Protein AF-A0A8J1W612-F1 (afdb_monomer_lite)

pLDDT: mean 87.04, std 15.75, range [34.0, 98.31]

Radius of gyration: 17.78 Å; chains: 1; bounding box: 42×58×42 Å

Sequence (186 aa):
PPLPGETAKTLKQIVGELTFGKNKRIIFIIARQHSGEVVGSWVMQGFLRFLLSKSPYARVLREKFVFHIIPMVNIDGVVYGNARCTLAGVDPNRVWNDPNPIIHPVIHQIKEYMRWLPPDSIDIFLDFHGHSAKCASFFYGCQEHTDAKAALFPKLASLTSRDISFEDCRWQHGKSHTKSARAVVG

Secondary structure (DSSP, 8-state):
---TT-----HHHHHHHS--STTPEEEEEEE-SSTT-THHHHHHHHHHHHHHSS-HHHHHHHHHEEEEEES-S-HHHHHTT-SS--TTS--GGG-SSS--TTTSHHHHHHHHHHHHSPTT-EEEEEEE---SS-SSB--B-S-SS--HHHHHHHHHHHHH-TTB-STT-B----GGGTTSHHHHT-

Structure (mmCIF, N/CA/C/O backbone):
data_AF-A0A8J1W612-F1
#
_entry.id   AF-A0A8J1W612-F1
#
loop_
_atom_site.group_PDB
_atom_site.id
_atom_site.type_symbol
_atom_site.label_atom_id
_atom_site.label_alt_id
_atom_site.label_comp_id
_atom_site.label_asym_id
_atom_site.label_entity_id
_atom_site.label_seq_id
_atom_site.pdbx_PDB_ins_code
_atom_site.Cartn_x
_atom_site.Cartn_y
_atom_site.Cartn_z
_atom_site.occupancy
_atom_site.B_iso_or_equiv
_atom_site.auth_seq_id
_atom_site.auth_comp_id
_atom_site.auth_asym_id
_atom_site.auth_atom_id
_atom_site.pdbx_PDB_model_num
ATOM 1 N N . PRO A 1 1 ? -15.413 -36.570 -1.942 1.00 35.00 1 PRO A N 1
ATOM 2 C CA . PRO A 1 1 ? -15.059 -35.630 -3.035 1.00 35.00 1 PRO A CA 1
ATOM 3 C C . PRO A 1 1 ? -16.297 -34.835 -3.477 1.00 35.00 1 PRO A C 1
ATOM 5 O O . PRO A 1 1 ? -17.331 -35.464 -3.690 1.00 35.00 1 PRO A O 1
ATOM 8 N N . PRO A 1 2 ? -16.244 -33.496 -3.571 1.00 36.97 2 PRO A N 1
ATOM 9 C CA . PRO A 1 2 ? -17.359 -32.750 -4.141 1.00 36.97 2 PRO A CA 1
ATOM 10 C C . PRO A 1 2 ? -17.463 -33.041 -5.649 1.00 36.97 2 PRO A C 1
ATOM 12 O O . PRO A 1 2 ? -16.459 -33.331 -6.305 1.00 36.97 2 PRO A O 1
ATOM 15 N N . LEU A 1 3 ? -18.694 -33.050 -6.166 1.00 34.00 3 LEU A N 1
ATOM 16 C CA . LEU A 1 3 ? -19.045 -33.413 -7.545 1.00 34.00 3 LEU A CA 1
ATOM 17 C C . LEU A 1 3 ? -18.708 -32.284 -8.547 1.00 34.00 3 LEU A C 1
ATOM 19 O O . LEU A 1 3 ? -18.667 -31.113 -8.160 1.00 34.00 3 LEU A O 1
ATOM 23 N N . PRO A 1 4 ? -18.498 -32.601 -9.843 1.00 40.53 4 PRO A N 1
ATOM 24 C CA . PRO A 1 4 ? -18.179 -31.609 -10.864 1.00 40.53 4 PRO A CA 1
ATOM 25 C C . PR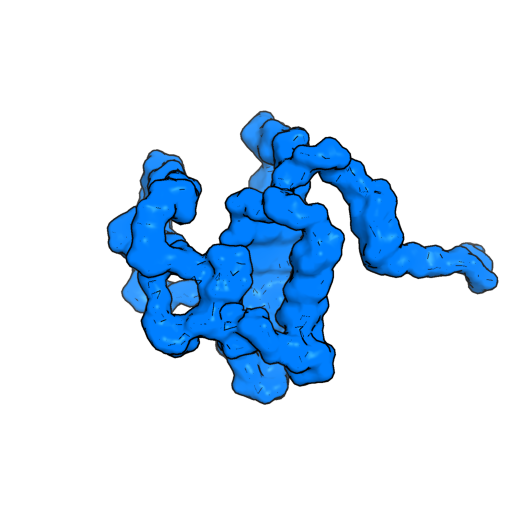O A 1 4 ? -19.428 -30.783 -11.195 1.00 40.53 4 PRO A C 1
ATOM 27 O O . PRO A 1 4 ? -20.345 -31.268 -11.852 1.00 40.53 4 PRO A O 1
ATOM 30 N N . GLY A 1 5 ? -19.477 -29.543 -10.706 1.00 43.06 5 GLY A N 1
ATOM 31 C CA . GLY A 1 5 ? -20.602 -28.630 -10.934 1.00 43.06 5 GLY A CA 1
ATOM 32 C C . GLY A 1 5 ? -20.790 -27.550 -9.868 1.00 43.06 5 GLY A C 1
ATOM 33 O O . GLY A 1 5 ? -21.485 -26.571 -10.128 1.00 43.06 5 GLY A O 1
ATOM 34 N N . GLU A 1 6 ? -20.145 -27.661 -8.701 1.00 40.59 6 GLU A N 1
ATOM 35 C CA . GLU A 1 6 ? -20.092 -26.550 -7.744 1.00 40.59 6 GLU A CA 1
ATOM 36 C C . GLU A 1 6 ? -19.170 -25.452 -8.288 1.00 40.59 6 GLU A C 1
ATOM 38 O O . GLU A 1 6 ? -17.948 -25.481 -8.150 1.00 40.59 6 GLU A O 1
ATOM 43 N N . THR A 1 7 ? -19.785 -24.493 -8.979 1.00 43.28 7 THR A N 1
ATOM 44 C CA . THR A 1 7 ? -19.178 -23.261 -9.483 1.00 43.28 7 THR A CA 1
ATOM 45 C C . THR A 1 7 ? -18.287 -22.621 -8.424 1.00 43.28 7 THR A C 1
ATOM 47 O O . THR A 1 7 ? -18.777 -22.128 -7.406 1.00 43.28 7 THR A O 1
ATOM 50 N N . ALA A 1 8 ? -16.980 -22.576 -8.692 1.00 49.34 8 ALA A N 1
ATOM 51 C CA . ALA A 1 8 ? -16.068 -21.703 -7.975 1.00 49.34 8 ALA A CA 1
ATOM 52 C C . ALA A 1 8 ? -16.607 -20.272 -8.092 1.00 49.34 8 ALA A C 1
ATOM 54 O O . ALA A 1 8 ? -16.642 -19.702 -9.185 1.00 49.34 8 ALA A O 1
ATOM 55 N N . LYS A 1 9 ? -17.088 -19.706 -6.979 1.00 46.00 9 LYS A N 1
ATOM 56 C CA . LYS A 1 9 ? -17.538 -18.312 -6.940 1.00 46.00 9 LYS A CA 1
ATOM 57 C C . LYS A 1 9 ? -16.412 -17.439 -7.479 1.00 46.00 9 LYS A C 1
ATOM 59 O O . LYS A 1 9 ? -15.267 -17.552 -7.041 1.00 46.00 9 LYS A O 1
ATOM 64 N N . THR A 1 10 ? -16.727 -16.571 -8.436 1.00 60.38 10 THR A N 1
ATOM 65 C CA . THR A 1 10 ? -15.735 -15.608 -8.926 1.00 60.38 10 THR A CA 1
ATOM 66 C C . THR A 1 10 ? -15.252 -14.752 -7.754 1.00 60.38 10 THR A C 1
ATOM 68 O O . THR A 1 10 ? -16.018 -14.476 -6.832 1.00 60.38 10 THR A O 1
ATOM 71 N N . LEU A 1 11 ? -14.002 -14.282 -7.776 1.00 54.84 11 LEU A N 1
ATOM 72 C CA . LEU A 1 11 ? -13.485 -13.347 -6.761 1.00 54.84 11 LEU A CA 1
ATOM 73 C C . LEU A 1 11 ? -14.442 -12.162 -6.537 1.00 54.84 11 LEU A C 1
ATOM 75 O O . LEU A 1 11 ? -14.637 -11.737 -5.406 1.00 54.84 11 LEU A O 1
ATOM 79 N N . LYS A 1 12 ? -15.114 -11.697 -7.599 1.00 56.28 12 LYS A N 1
ATOM 80 C CA . LYS A 1 12 ? -16.159 -10.665 -7.536 1.00 56.28 12 LYS A CA 1
ATOM 81 C C . LYS A 1 12 ? -17.391 -11.096 -6.733 1.00 56.28 12 LYS A C 1
ATOM 83 O O . LYS A 1 12 ? -17.909 -10.290 -5.973 1.00 56.28 12 LYS A O 1
ATOM 88 N N . GLN A 1 13 ? -17.844 -12.343 -6.862 1.00 56.38 13 GLN A N 1
ATOM 89 C CA . GLN A 1 13 ? -18.927 -12.897 -6.040 1.00 56.38 13 GLN A CA 1
ATOM 90 C C . GLN A 1 13 ? -18.494 -13.125 -4.596 1.00 56.38 13 GLN A C 1
ATOM 92 O O . GLN A 1 13 ? -19.237 -12.764 -3.698 1.00 56.38 13 GLN A O 1
ATOM 97 N N . ILE A 1 14 ? -17.292 -13.655 -4.351 1.00 58.53 14 ILE A N 1
ATOM 98 C CA . ILE A 1 14 ? -16.787 -13.856 -2.984 1.00 58.53 14 ILE A CA 1
ATOM 99 C C . ILE A 1 14 ? -16.663 -12.507 -2.269 1.00 58.53 14 ILE A C 1
ATOM 101 O O . ILE A 1 14 ? -17.150 -12.352 -1.156 1.00 58.53 14 ILE A O 1
ATOM 105 N N . VAL A 1 15 ? -16.068 -11.507 -2.923 1.00 57.56 15 VAL A N 1
ATOM 106 C CA . VAL A 1 15 ? -15.926 -10.149 -2.377 1.00 57.56 15 VAL A CA 1
ATOM 107 C C . VAL A 1 15 ? -17.278 -9.433 -2.275 1.00 57.56 15 VAL A C 1
ATOM 109 O O . VAL A 1 15 ? -17.506 -8.706 -1.315 1.00 57.56 15 VAL A O 1
ATOM 112 N N . GLY A 1 16 ? -18.181 -9.641 -3.237 1.00 57.72 16 GLY A N 1
ATOM 113 C CA . GLY A 1 16 ? -19.525 -9.061 -3.233 1.00 57.72 16 GLY A CA 1
ATOM 114 C C . GLY A 1 16 ? -20.452 -9.657 -2.170 1.00 57.72 16 GLY A C 1
ATOM 115 O O . GLY A 1 16 ? -21.263 -8.933 -1.610 1.00 57.72 16 GLY A O 1
ATOM 116 N N . GLU A 1 17 ? -20.330 -10.948 -1.859 1.00 52.34 17 GLU A N 1
ATOM 117 C CA . GLU A 1 17 ? -21.085 -11.622 -0.791 1.00 52.34 17 GLU A CA 1
ATOM 118 C C . GLU A 1 17 ? -20.469 -11.393 0.592 1.00 52.34 17 GLU A C 1
ATOM 120 O O . GLU A 1 17 ? -21.188 -11.290 1.587 1.00 52.34 17 GLU A O 1
ATOM 125 N N . LEU A 1 18 ? -19.146 -11.226 0.663 1.00 54.38 18 LEU A N 1
ATOM 126 C CA . LEU A 1 18 ? -18.450 -10.653 1.810 1.00 54.38 18 LEU A CA 1
ATOM 127 C C . LEU A 1 18 ? -18.724 -9.142 1.891 1.00 54.38 18 LEU A C 1
ATOM 129 O O . LEU A 1 18 ? -17.788 -8.349 1.977 1.00 54.38 18 LEU A O 1
ATOM 133 N N . THR A 1 19 ? -19.994 -8.712 1.873 1.00 52.00 19 THR A N 1
ATOM 134 C CA . THR A 1 19 ? -20.384 -7.341 2.229 1.00 52.00 19 THR A CA 1
ATOM 135 C C . THR A 1 19 ? -19.936 -7.058 3.662 1.00 52.00 19 THR A C 1
ATOM 137 O O . THR A 1 19 ? -20.690 -7.205 4.624 1.00 52.00 19 THR A O 1
ATOM 140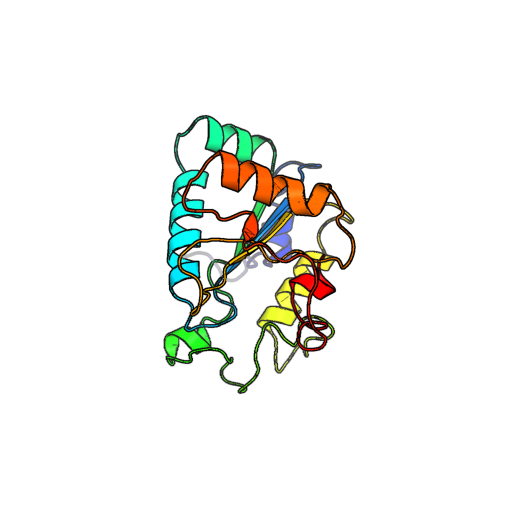 N N . PHE A 1 20 ? -18.674 -6.671 3.817 1.00 59.88 20 PHE A N 1
ATOM 141 C CA . PHE A 1 20 ? -18.072 -6.210 5.049 1.00 59.88 20 PHE A CA 1
ATOM 142 C C . PHE A 1 20 ? -18.697 -4.855 5.373 1.00 59.88 20 PHE A C 1
ATOM 144 O O . PHE A 1 20 ? -18.190 -3.820 4.980 1.00 59.88 20 PHE A O 1
ATOM 151 N N . GLY A 1 21 ? -19.844 -4.873 6.055 1.00 57.47 21 GLY A N 1
ATOM 152 C CA . GLY A 1 21 ? -20.559 -3.684 6.514 1.00 57.47 21 GLY A CA 1
ATOM 153 C C . GLY A 1 21 ? -20.956 -2.732 5.386 1.00 57.47 21 GLY A C 1
ATOM 154 O O . GLY A 1 21 ? -20.189 -1.846 5.017 1.00 57.47 21 GLY A O 1
ATOM 155 N N . LYS A 1 22 ? -22.191 -2.862 4.883 1.00 61.84 22 LYS A N 1
ATOM 156 C CA . LYS A 1 22 ? -22.808 -1.836 4.026 1.00 61.84 22 LYS A CA 1
ATOM 157 C C . LYS A 1 22 ? -22.523 -0.444 4.622 1.00 61.84 22 LYS A C 1
ATOM 159 O O . LYS A 1 22 ? -22.803 -0.222 5.798 1.00 61.84 22 LYS A O 1
ATOM 164 N N . ASN A 1 23 ? -21.945 0.451 3.817 1.00 72.38 23 ASN A N 1
ATOM 165 C CA . ASN A 1 23 ? -21.562 1.834 4.153 1.00 72.38 23 ASN A CA 1
ATOM 166 C C . ASN A 1 23 ? -20.307 2.038 5.026 1.00 72.38 23 ASN A C 1
ATOM 168 O O . ASN A 1 23 ? -20.053 3.166 5.451 1.00 72.38 23 ASN A O 1
ATOM 172 N N . LYS A 1 24 ? -19.496 1.007 5.294 1.00 86.62 24 LYS A N 1
ATOM 173 C CA . LYS A 1 24 ? -18.199 1.220 5.955 1.00 86.62 24 LYS A CA 1
ATOM 174 C C . LYS A 1 24 ? -17.188 1.864 5.008 1.00 86.62 24 LYS A C 1
ATOM 176 O O . LYS A 1 24 ? -17.164 1.582 3.812 1.00 86.62 24 LYS A O 1
ATOM 181 N N . ARG A 1 25 ? -16.328 2.707 5.578 1.00 91.94 25 ARG A N 1
ATOM 182 C CA . ARG A 1 25 ? -15.210 3.336 4.869 1.00 91.94 25 ARG A CA 1
ATOM 183 C C . ARG A 1 25 ? -14.073 2.337 4.659 1.00 91.94 25 ARG A C 1
ATOM 185 O O . ARG A 1 25 ? -13.862 1.449 5.490 1.00 91.94 25 ARG A O 1
ATOM 192 N N . ILE A 1 26 ? -13.341 2.487 3.563 1.00 93.81 26 ILE A N 1
ATOM 193 C CA . ILE A 1 26 ? -12.286 1.566 3.141 1.00 93.81 26 ILE A CA 1
ATOM 194 C C . ILE A 1 26 ? -10.909 2.156 3.444 1.00 93.81 26 ILE A C 1
ATOM 196 O O . ILE A 1 26 ? -10.625 3.315 3.1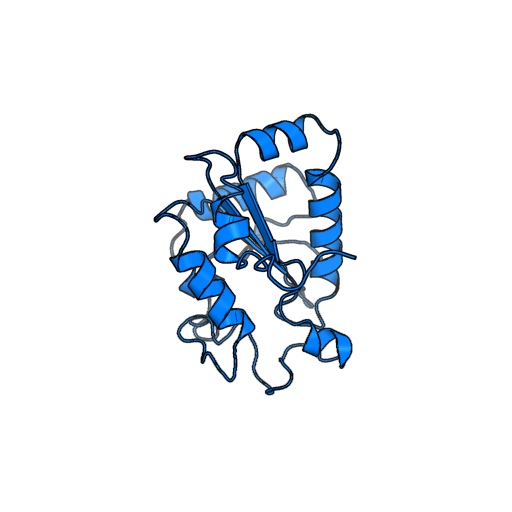41 1.00 93.81 26 ILE A O 1
ATOM 200 N N . ILE A 1 27 ? -10.037 1.314 3.999 1.00 95.94 27 ILE A N 1
ATOM 201 C CA . ILE A 1 27 ? -8.596 1.543 4.075 1.00 95.94 27 ILE A CA 1
ATOM 202 C C . ILE A 1 27 ? -7.932 0.537 3.133 1.00 95.94 27 ILE A C 1
ATOM 204 O O . ILE A 1 27 ? -8.004 -0.676 3.349 1.00 95.94 27 ILE A O 1
ATOM 208 N N . PHE A 1 28 ? -7.307 1.043 2.074 1.00 96.69 28 PHE A N 1
ATOM 209 C CA . PHE A 1 28 ? -6.650 0.245 1.046 1.00 96.69 28 PHE A CA 1
ATOM 210 C C . PHE A 1 28 ? -5.137 0.285 1.252 1.00 96.69 28 PHE A C 1
ATOM 212 O O . PHE A 1 28 ? -4.549 1.358 1.363 1.00 96.69 28 PHE A O 1
ATOM 219 N N . ILE A 1 29 ? -4.496 -0.877 1.334 1.00 97.94 29 ILE A N 1
ATOM 220 C CA . ILE A 1 29 ? -3.079 -0.975 1.687 1.00 97.94 29 ILE A CA 1
ATOM 221 C C . ILE A 1 29 ? -2.393 -1.939 0.737 1.00 97.94 29 ILE A C 1
ATOM 223 O O . ILE A 1 29 ? -2.819 -3.084 0.580 1.00 97.94 29 ILE A O 1
ATOM 227 N N . ILE A 1 30 ? -1.295 -1.495 0.143 1.00 98.19 30 ILE A N 1
ATOM 228 C CA . ILE A 1 30 ? -0.429 -2.326 -0.683 1.00 98.19 30 ILE A CA 1
ATOM 229 C C . ILE A 1 30 ? 1.016 -2.258 -0.185 1.00 98.19 30 ILE A C 1
ATOM 231 O O . ILE A 1 30 ? 1.414 -1.328 0.517 1.00 98.19 30 ILE A O 1
ATOM 235 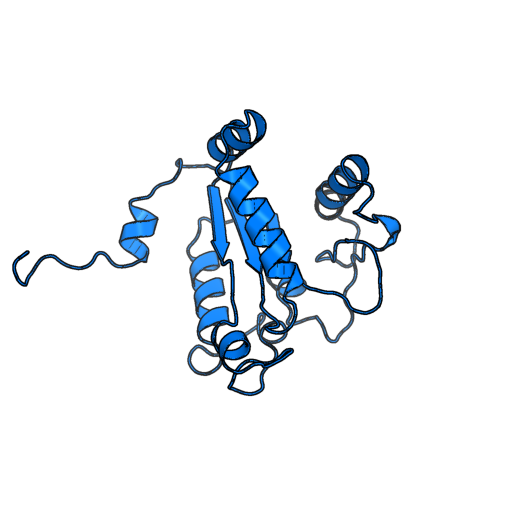N N . ALA A 1 31 ? 1.814 -3.258 -0.545 1.00 98.25 31 ALA A N 1
ATOM 236 C CA . ALA A 1 31 ? 3.251 -3.261 -0.298 1.00 98.25 31 ALA A CA 1
ATOM 237 C C . ALA A 1 31 ? 4.003 -3.998 -1.412 1.00 98.25 31 ALA A C 1
ATOM 239 O O . ALA A 1 31 ? 3.422 -4.779 -2.172 1.00 98.25 31 ALA A O 1
ATOM 240 N N . ARG A 1 32 ? 5.325 -3.789 -1.476 1.00 97.44 32 ARG A N 1
ATOM 241 C CA . ARG A 1 32 ? 6.239 -4.490 -2.400 1.00 97.44 32 ARG A CA 1
ATOM 242 C C . ARG A 1 32 ? 5.850 -4.320 -3.870 1.00 97.44 32 ARG A C 1
ATOM 244 O O . ARG A 1 32 ? 5.846 -5.287 -4.631 1.00 97.44 32 ARG A O 1
ATOM 251 N N . GLN A 1 33 ? 5.549 -3.088 -4.280 1.00 98.00 33 GLN A N 1
ATOM 252 C CA . GLN A 1 33 ? 5.608 -2.746 -5.703 1.00 98.00 33 GLN A CA 1
ATOM 253 C C . GLN A 1 33 ? 7.042 -2.939 -6.221 1.00 98.00 33 GLN A C 1
ATOM 255 O O . GLN A 1 33 ? 7.267 -3.663 -7.188 1.00 98.00 33 GLN A O 1
ATOM 260 N N . HIS A 1 34 ? 8.033 -2.382 -5.525 1.00 97.75 34 HIS A N 1
ATOM 261 C CA . HIS A 1 34 ? 9.429 -2.737 -5.751 1.00 97.75 34 HIS A CA 1
ATOM 262 C C . HIS A 1 34 ? 9.772 -3.987 -4.935 1.00 97.75 34 HIS A C 1
ATOM 264 O O . HIS A 1 34 ? 9.622 -4.031 -3.710 1.00 97.75 34 HIS A O 1
ATOM 270 N N . SER A 1 35 ? 10.223 -5.031 -5.619 1.00 96.00 35 SER A N 1
ATOM 271 C CA . SER A 1 35 ? 10.434 -6.344 -5.016 1.00 96.00 35 SER A CA 1
ATOM 272 C C . SER A 1 35 ? 11.596 -6.378 -4.024 1.00 96.00 35 SER A C 1
ATOM 274 O O . SER A 1 35 ? 11.526 -7.143 -3.075 1.00 96.00 35 SER A O 1
ATOM 276 N N . GLY A 1 36 ? 12.619 -5.538 -4.156 1.00 96.12 36 GLY A N 1
ATOM 277 C CA . GLY A 1 36 ? 13.769 -5.490 -3.243 1.00 96.12 36 GLY A CA 1
ATOM 278 C C . GLY A 1 36 ? 13.494 -4.786 -1.913 1.00 96.12 36 GLY A C 1
ATOM 279 O O . GLY A 1 36 ? 14.292 -4.879 -0.985 1.00 96.12 36 GLY A O 1
ATOM 280 N N . GLU A 1 37 ? 12.359 -4.101 -1.776 1.00 96.56 37 GLU A N 1
ATOM 281 C CA . GLU A 1 37 ? 12.036 -3.300 -0.593 1.00 96.56 37 GLU A CA 1
ATOM 282 C C . GLU A 1 37 ? 11.422 -4.159 0.523 1.00 96.56 37 GLU A C 1
ATOM 284 O O . GLU A 1 37 ? 10.270 -3.990 0.928 1.00 96.56 37 GLU A O 1
ATOM 289 N N . VAL A 1 38 ? 12.210 -5.114 1.032 1.00 95.62 38 VAL A N 1
ATOM 290 C CA . VAL A 1 38 ? 11.783 -6.132 2.011 1.00 95.62 38 VAL A CA 1
ATOM 291 C C . VAL A 1 38 ? 11.174 -5.526 3.278 1.00 95.62 38 VAL A C 1
ATOM 293 O O . VAL A 1 38 ? 10.273 -6.121 3.871 1.00 95.62 38 VAL A O 1
ATOM 296 N N . VAL A 1 39 ? 11.596 -4.317 3.657 1.00 95.31 39 VAL A N 1
ATOM 297 C CA . VAL A 1 39 ? 11.055 -3.573 4.807 1.00 95.31 39 VAL A CA 1
ATOM 298 C C . VAL A 1 39 ? 9.533 -3.418 4.723 1.00 95.31 39 VAL A C 1
ATOM 300 O O . VAL A 1 39 ? 8.850 -3.543 5.737 1.00 95.31 39 VAL A O 1
ATOM 303 N N . GLY A 1 40 ? 8.981 -3.254 3.512 1.00 95.81 40 GLY A N 1
ATOM 304 C CA . GLY A 1 40 ? 7.540 -3.131 3.296 1.00 95.81 40 GLY A CA 1
ATOM 305 C C . GLY A 1 40 ? 6.771 -4.380 3.734 1.00 95.81 40 GLY A C 1
ATOM 306 O O . GLY A 1 40 ? 5.669 -4.272 4.268 1.00 95.81 40 GLY A O 1
ATOM 307 N N . SER A 1 41 ? 7.368 -5.570 3.599 1.00 96.88 41 SER A N 1
ATOM 308 C CA . SER A 1 41 ? 6.762 -6.819 4.076 1.00 96.88 41 SER A CA 1
ATOM 309 C C . SER A 1 41 ? 6.768 -6.933 5.597 1.00 96.88 41 SER A C 1
ATOM 311 O O . SER A 1 41 ? 5.800 -7.436 6.160 1.00 96.88 41 SER A O 1
ATOM 313 N N . TRP A 1 42 ? 7.811 -6.444 6.270 1.00 96.81 42 TRP A N 1
ATOM 314 C CA . TRP A 1 42 ? 7.871 -6.441 7.734 1.00 96.81 42 TRP A CA 1
ATOM 315 C C . TRP A 1 42 ? 6.843 -5.486 8.340 1.00 96.81 42 TRP A C 1
ATOM 317 O O . TRP A 1 42 ? 6.116 -5.870 9.257 1.00 96.81 42 TRP A O 1
ATOM 327 N N . VAL A 1 43 ? 6.709 -4.282 7.771 1.00 96.06 43 VAL A N 1
ATOM 328 C CA . VAL A 1 43 ? 5.664 -3.325 8.167 1.00 96.06 43 VAL A CA 1
ATOM 329 C C . VAL A 1 43 ? 4.277 -3.924 7.930 1.00 96.06 43 VAL A C 1
ATOM 331 O O . VAL A 1 43 ? 3.448 -3.933 8.839 1.00 96.06 43 VAL A O 1
ATOM 334 N N . MET A 1 44 ? 4.038 -4.504 6.750 1.00 97.81 44 MET A N 1
ATOM 335 C CA . MET A 1 44 ? 2.779 -5.178 6.422 1.00 97.81 44 MET A CA 1
ATOM 336 C C . MET A 1 44 ? 2.461 -6.329 7.387 1.00 97.81 44 MET A C 1
ATOM 338 O O . MET A 1 44 ? 1.328 -6.469 7.845 1.00 97.81 44 MET A O 1
ATOM 342 N N . GLN A 1 45 ? 3.453 -7.147 7.741 1.00 97.94 45 GLN A N 1
ATOM 343 C CA . GLN A 1 45 ? 3.268 -8.243 8.686 1.00 97.94 45 GLN A CA 1
ATOM 344 C C . GLN A 1 45 ? 2.898 -7.724 10.082 1.00 97.94 45 GLN A C 1
ATOM 346 O O . GLN A 1 45 ? 1.976 -8.255 10.701 1.00 97.94 45 GLN A O 1
ATOM 351 N N . GLY A 1 46 ? 3.587 -6.691 10.576 1.00 97.25 46 GLY A N 1
ATOM 352 C CA . GLY A 1 46 ? 3.259 -6.044 11.849 1.00 97.25 46 GLY A CA 1
ATOM 353 C C . GLY A 1 46 ? 1.849 -5.453 11.844 1.00 97.25 46 GLY A C 1
ATOM 354 O O . GLY A 1 46 ? 1.076 -5.694 12.774 1.00 97.25 46 GLY A O 1
ATOM 355 N N . PHE A 1 47 ? 1.484 -4.773 10.755 1.00 96.88 47 PHE A N 1
ATOM 356 C CA . PHE A 1 47 ? 0.148 -4.227 10.542 1.00 96.88 47 PHE A CA 1
ATOM 357 C C . PHE A 1 47 ? -0.928 -5.316 10.611 1.00 96.88 47 PHE A C 1
ATOM 359 O O . PHE A 1 47 ? -1.879 -5.193 11.381 1.00 96.88 47 PHE A O 1
ATOM 366 N N . LEU A 1 48 ? -0.755 -6.419 9.875 1.00 98.06 48 LEU A N 1
ATOM 367 C CA . LEU A 1 48 ? -1.689 -7.548 9.882 1.00 98.06 48 LEU A CA 1
ATOM 368 C C . LEU A 1 48 ? -1.787 -8.206 11.261 1.00 98.06 48 LEU A C 1
ATOM 370 O O . LEU A 1 48 ? -2.889 -8.482 11.731 1.00 98.06 48 LEU A O 1
ATOM 374 N N . ARG A 1 49 ? -0.657 -8.422 11.946 1.00 98.31 49 ARG A N 1
ATOM 375 C CA . ARG A 1 49 ? -0.648 -8.986 13.305 1.00 98.31 49 ARG A CA 1
ATOM 376 C C . ARG A 1 49 ? -1.423 -8.108 14.281 1.00 98.31 49 ARG A C 1
ATOM 378 O O . ARG A 1 49 ? -2.229 -8.628 15.049 1.00 98.31 49 ARG A O 1
ATOM 385 N N . PHE A 1 50 ? -1.215 -6.791 14.239 1.00 98.00 50 PHE A N 1
ATOM 386 C CA . PHE A 1 50 ? -1.975 -5.851 15.059 1.00 98.00 50 PHE A CA 1
ATOM 387 C C . PHE A 1 50 ? -3.461 -5.878 14.694 1.00 98.00 50 PHE A C 1
ATOM 389 O O . PHE A 1 50 ? -4.301 -6.071 15.576 1.00 98.00 50 PHE A O 1
ATOM 396 N N . LEU A 1 51 ? -3.783 -5.754 13.404 1.00 97.69 51 LEU A N 1
ATOM 397 C CA . LEU A 1 51 ? -5.154 -5.706 12.912 1.00 97.69 51 LEU A CA 1
ATOM 398 C C . LEU A 1 51 ? -5.925 -6.989 13.217 1.00 97.69 51 LEU A C 1
ATOM 400 O O . LEU A 1 51 ? -7.128 -6.908 13.403 1.00 97.69 51 LEU A O 1
ATOM 404 N N . LEU A 1 52 ? -5.277 -8.151 13.307 1.00 97.06 52 LEU A N 1
ATOM 405 C CA . LEU A 1 52 ? -5.912 -9.430 13.652 1.00 97.06 52 LEU A CA 1
ATOM 406 C C . LEU A 1 52 ? -5.866 -9.750 15.155 1.00 97.06 52 LEU A C 1
ATOM 408 O O . LEU A 1 52 ? -6.437 -10.744 15.600 1.00 97.06 52 LEU A O 1
ATOM 412 N N . SER A 1 53 ? -5.213 -8.911 15.958 1.00 98.25 53 SER A N 1
ATOM 413 C CA . SER A 1 53 ? -5.083 -9.132 17.396 1.00 98.25 53 SER A CA 1
ATOM 414 C C . SER A 1 53 ? -6.398 -8.914 18.162 1.00 98.25 53 SER A C 1
ATOM 416 O O . SER A 1 53 ? -7.375 -8.328 17.671 1.00 98.25 53 SER A O 1
ATOM 418 N N . LYS A 1 54 ? -6.379 -9.337 19.434 1.00 97.75 54 LYS A N 1
ATOM 419 C CA . LYS A 1 54 ? -7.436 -9.085 20.428 1.00 97.75 54 LYS A CA 1
ATOM 420 C C . LYS A 1 54 ? -7.393 -7.668 21.020 1.00 97.75 54 LYS A C 1
ATOM 422 O O . LYS A 1 54 ? -8.171 -7.376 21.924 1.00 97.75 54 LYS A O 1
ATOM 427 N N . SER A 1 55 ? -6.498 -6.796 20.544 1.00 98.25 55 SER A N 1
ATOM 428 C CA . SER A 1 55 ? -6.415 -5.416 21.024 1.00 98.25 55 SER A CA 1
ATOM 429 C C . SER A 1 55 ? -7.765 -4.701 20.859 1.00 98.25 55 SER A C 1
ATOM 431 O O . SER A 1 55 ? -8.366 -4.789 19.780 1.00 98.25 55 SER A O 1
ATOM 433 N N . PRO A 1 56 ? -8.250 -3.965 21.878 1.00 97.94 56 PRO A N 1
ATOM 434 C CA . PRO A 1 56 ? -9.495 -3.210 21.766 1.00 97.94 56 PRO A CA 1
ATOM 435 C C . PRO A 1 56 ? -9.427 -2.171 20.638 1.00 97.94 56 PRO A C 1
ATOM 437 O O . PRO A 1 56 ? -10.413 -1.986 19.930 1.00 97.94 56 PRO A O 1
ATOM 440 N N . TYR A 1 57 ? -8.253 -1.575 20.397 1.00 96.56 57 TYR A N 1
ATOM 441 C CA . TYR A 1 57 ? -8.032 -0.647 19.284 1.00 96.56 57 TYR A CA 1
ATOM 442 C C . TYR A 1 57 ? -8.208 -1.331 17.924 1.00 96.56 57 TYR A C 1
ATOM 444 O O . TYR A 1 57 ? -8.906 -0.814 17.055 1.00 96.56 57 TYR A O 1
ATOM 452 N N . ALA A 1 58 ? -7.637 -2.528 17.753 1.00 97.19 58 ALA A N 1
ATOM 453 C CA . ALA A 1 58 ? -7.776 -3.297 16.520 1.00 97.19 58 ALA A CA 1
ATOM 454 C C . ALA A 1 58 ? -9.233 -3.719 16.272 1.00 97.19 58 ALA A C 1
ATOM 456 O O . ALA A 1 58 ? -9.705 -3.664 15.139 1.00 97.19 58 ALA A O 1
ATOM 457 N N . ARG A 1 59 ? -9.977 -4.078 17.329 1.00 96.44 59 ARG A N 1
ATOM 458 C CA . ARG A 1 59 ? -11.415 -4.365 17.225 1.00 96.44 59 ARG A CA 1
ATOM 459 C C . ARG A 1 59 ? -12.198 -3.145 16.734 1.00 96.44 59 ARG A C 1
ATOM 461 O O . ARG A 1 59 ? -12.925 -3.273 15.754 1.00 96.44 59 ARG A O 1
ATOM 468 N N . VAL A 1 60 ? -12.001 -1.977 17.350 1.00 96.12 60 VAL A N 1
ATOM 469 C CA . VAL A 1 60 ? -12.672 -0.728 16.939 1.00 96.12 60 VAL A CA 1
ATOM 470 C C . VAL A 1 60 ? -12.369 -0.393 15.476 1.00 96.12 60 VAL A C 1
ATOM 472 O O . VAL A 1 60 ? -13.262 0.014 14.736 1.00 96.12 60 VAL A O 1
ATOM 475 N N . LEU A 1 61 ? -11.130 -0.603 15.026 1.00 95.25 61 LEU A N 1
ATOM 476 C CA . LEU A 1 61 ? -10.763 -0.402 13.624 1.00 95.25 61 LEU A CA 1
ATOM 477 C C . LEU A 1 61 ? -11.542 -1.331 12.683 1.00 95.25 61 LEU A C 1
ATOM 479 O O . LEU A 1 61 ? -12.118 -0.845 11.714 1.00 95.25 61 LEU A O 1
ATOM 483 N N . ARG A 1 62 ? -11.622 -2.636 12.978 1.00 94.06 62 ARG A N 1
ATOM 484 C CA . ARG A 1 62 ? -12.401 -3.608 12.178 1.00 94.06 62 ARG A CA 1
ATOM 485 C C . ARG A 1 62 ? -13.915 -3.347 12.224 1.00 94.06 62 ARG A C 1
ATOM 487 O O . ARG A 1 62 ? -14.652 -3.686 11.296 1.00 94.06 62 ARG A O 1
ATOM 494 N N . GLU A 1 63 ? -14.407 -2.746 13.303 1.00 92.19 63 GLU A N 1
ATOM 495 C CA . GLU A 1 63 ? -15.806 -2.325 13.421 1.00 92.19 63 GLU A CA 1
ATOM 496 C C . GLU A 1 63 ? -16.109 -1.103 12.548 1.00 92.19 63 GLU A C 1
ATOM 498 O O . GLU A 1 63 ? -17.171 -1.068 11.931 1.00 92.19 63 GLU A O 1
ATOM 503 N N . LYS A 1 64 ? -15.181 -0.147 12.432 1.00 92.38 64 LYS A N 1
ATOM 504 C CA . LYS A 1 64 ? -15.388 1.104 11.682 1.00 92.38 64 LYS A CA 1
ATOM 505 C C . LYS A 1 64 ? -15.022 1.028 10.199 1.00 92.38 64 LYS A C 1
ATOM 507 O O . LYS A 1 64 ? -15.681 1.672 9.387 1.00 92.38 64 LYS A O 1
ATOM 512 N N . PHE A 1 65 ? -14.005 0.246 9.850 1.00 94.56 65 PHE A N 1
ATOM 513 C CA . PHE A 1 65 ? -13.416 0.229 8.512 1.00 94.56 65 PHE A CA 1
ATOM 514 C C . PHE A 1 65 ? -13.385 -1.172 7.908 1.00 94.56 65 PHE A C 1
ATOM 516 O O . PHE A 1 65 ? -13.337 -2.178 8.620 1.00 94.56 65 PHE A O 1
ATOM 523 N N . VAL A 1 66 ? -13.356 -1.222 6.578 1.00 93.81 66 VAL A N 1
ATOM 524 C CA . VAL A 1 66 ? -12.981 -2.415 5.813 1.00 93.81 66 VAL A CA 1
ATOM 525 C C . VAL A 1 66 ? -11.550 -2.247 5.329 1.00 93.81 66 VAL A C 1
ATOM 527 O O . VAL A 1 66 ? -11.199 -1.215 4.761 1.00 93.81 66 VAL A O 1
ATOM 530 N N . PHE A 1 67 ? -10.721 -3.263 5.545 1.00 95.31 67 PHE A N 1
ATOM 531 C CA . PHE A 1 67 ? -9.322 -3.246 5.133 1.00 95.31 67 PHE A CA 1
ATOM 532 C C . PHE A 1 67 ? -9.135 -4.106 3.887 1.00 95.31 67 PHE A C 1
ATOM 534 O O . PHE A 1 67 ? -9.333 -5.319 3.934 1.00 95.31 67 PHE A O 1
ATOM 541 N N . HIS A 1 68 ? -8.728 -3.479 2.787 1.00 95.38 68 HIS A N 1
ATOM 542 C CA . HIS A 1 68 ? -8.376 -4.157 1.542 1.00 95.38 68 HIS A CA 1
ATOM 543 C C . HIS A 1 68 ? -6.855 -4.174 1.444 1.00 95.38 68 HIS A C 1
ATOM 545 O O . HIS A 1 68 ? -6.233 -3.123 1.310 1.00 95.38 68 HIS A O 1
ATOM 551 N N . ILE A 1 69 ? -6.251 -5.354 1.585 1.00 97.81 69 ILE A N 1
ATOM 552 C CA . ILE A 1 69 ? -4.807 -5.483 1.794 1.00 97.81 69 ILE A CA 1
ATOM 553 C C . ILE A 1 69 ? -4.191 -6.378 0.721 1.00 97.81 69 ILE A C 1
ATOM 555 O O . ILE A 1 69 ? -4.583 -7.535 0.578 1.00 97.81 69 ILE A O 1
ATOM 559 N N . ILE A 1 70 ? -3.180 -5.860 0.021 1.00 97.88 70 ILE A N 1
ATOM 560 C CA . ILE A 1 70 ? -2.336 -6.612 -0.914 1.00 97.88 70 ILE A CA 1
ATOM 561 C C . ILE A 1 70 ? -0.914 -6.634 -0.343 1.00 97.88 70 ILE A C 1
ATOM 563 O O . ILE A 1 70 ? -0.162 -5.670 -0.509 1.00 97.88 70 ILE A O 1
ATOM 567 N N . PRO A 1 71 ? -0.519 -7.709 0.362 1.00 97.06 71 PRO A N 1
ATOM 568 C CA . PRO A 1 71 ? 0.732 -7.724 1.115 1.00 97.06 71 PRO A CA 1
ATOM 569 C C . PRO A 1 71 ? 1.984 -7.747 0.232 1.00 97.06 71 PRO A C 1
ATOM 571 O O . PRO A 1 71 ? 3.080 -7.444 0.708 1.00 97.06 71 PRO A O 1
ATOM 574 N N . MET A 1 72 ? 1.835 -8.131 -1.037 1.00 97.19 72 MET A N 1
ATOM 575 C CA . MET A 1 72 ? 2.924 -8.188 -1.998 1.00 97.19 72 MET A CA 1
ATOM 576 C C . MET A 1 72 ? 2.391 -8.017 -3.420 1.00 97.19 72 MET A C 1
ATOM 578 O O . MET A 1 72 ? 1.650 -8.867 -3.903 1.00 97.19 72 MET A O 1
ATOM 582 N N . VAL A 1 73 ? 2.767 -6.920 -4.080 1.00 97.81 73 VAL A N 1
ATOM 583 C CA . VAL A 1 73 ? 2.339 -6.617 -5.456 1.00 97.81 73 VAL A CA 1
ATOM 584 C C . VAL A 1 73 ? 3.222 -7.323 -6.490 1.00 97.81 73 VAL A C 1
ATOM 586 O O . VAL A 1 73 ? 2.708 -7.956 -7.405 1.00 97.81 73 VAL A O 1
ATOM 589 N N . ASN A 1 74 ? 4.548 -7.250 -6.356 1.00 97.44 74 ASN A N 1
ATOM 590 C CA . ASN A 1 74 ? 5.494 -7.792 -7.336 1.00 97.44 74 ASN A CA 1
ATOM 591 C C . ASN A 1 74 ? 6.084 -9.133 -6.873 1.00 97.44 74 ASN A C 1
ATOM 593 O O . ASN A 1 74 ? 7.272 -9.219 -6.567 1.00 97.44 74 ASN A O 1
ATOM 597 N N . ILE A 1 75 ? 5.237 -10.163 -6.784 1.00 97.00 75 ILE A N 1
ATOM 598 C CA . ILE A 1 75 ? 5.619 -11.510 -6.319 1.00 97.00 75 ILE A CA 1
ATOM 599 C C . ILE A 1 75 ? 6.722 -12.097 -7.206 1.00 97.00 75 ILE A C 1
ATOM 601 O O . ILE A 1 75 ? 7.726 -12.582 -6.688 1.00 97.00 75 ILE A O 1
ATOM 605 N N . ASP A 1 76 ? 6.582 -11.979 -8.526 1.00 95.81 76 ASP A N 1
ATOM 606 C CA . ASP A 1 76 ? 7.568 -12.494 -9.478 1.00 95.81 76 ASP A CA 1
ATOM 607 C C . ASP A 1 76 ? 8.941 -11.855 -9.253 1.00 95.81 76 ASP A C 1
ATOM 609 O O . ASP A 1 76 ? 9.945 -12.549 -9.112 1.00 95.81 76 ASP A O 1
ATOM 613 N N . GLY A 1 77 ? 8.996 -10.527 -9.113 1.00 96.81 77 GLY A N 1
ATOM 614 C CA . GLY A 1 77 ? 10.243 -9.836 -8.809 1.00 96.81 77 GLY A CA 1
ATOM 615 C C . GLY A 1 77 ? 10.883 -10.310 -7.502 1.00 96.81 77 GLY A C 1
ATOM 616 O O . GLY A 1 77 ? 12.105 -10.322 -7.403 1.00 96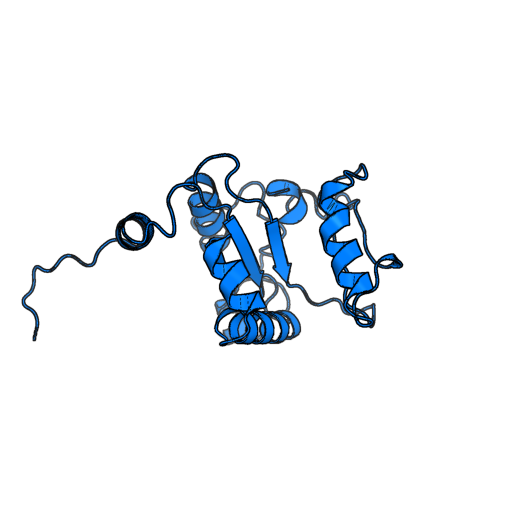.81 77 GLY A O 1
ATOM 617 N N . VAL A 1 78 ? 10.097 -10.729 -6.503 1.00 96.31 78 VAL A N 1
ATOM 618 C CA . VAL A 1 78 ? 10.638 -11.306 -5.261 1.00 96.31 78 VAL A CA 1
ATOM 619 C C . VAL A 1 78 ? 11.235 -12.686 -5.508 1.00 96.31 78 VAL A C 1
ATOM 621 O O . VAL A 1 78 ? 12.364 -12.929 -5.092 1.00 96.31 78 VAL A O 1
ATOM 624 N N . VAL A 1 79 ? 10.499 -13.569 -6.187 1.00 97.19 79 VAL A N 1
ATOM 625 C CA . VAL A 1 79 ? 10.939 -14.944 -6.476 1.00 97.19 79 VAL A CA 1
ATOM 626 C C . VAL A 1 79 ? 12.246 -14.949 -7.269 1.00 97.19 79 VAL A C 1
ATOM 628 O O . VAL A 1 79 ? 13.141 -15.733 -6.968 1.00 97.19 79 VAL A O 1
ATOM 631 N N . TYR A 1 80 ? 12.380 -14.041 -8.236 1.00 96.75 80 TYR A N 1
ATOM 632 C CA . TYR A 1 80 ? 13.553 -13.949 -9.108 1.00 96.75 80 TYR A CA 1
ATOM 633 C C . TYR A 1 80 ? 14.658 -13.012 -8.591 1.00 96.75 80 TYR A C 1
ATOM 635 O O . TYR A 1 80 ? 15.672 -12.839 -9.260 1.00 96.75 80 TYR A O 1
ATOM 643 N N . GLY A 1 81 ? 14.498 -12.407 -7.409 1.00 95.25 81 GLY A N 1
ATOM 644 C CA . GLY A 1 81 ? 15.534 -11.558 -6.809 1.00 95.25 81 GLY A CA 1
ATOM 645 C C . GLY A 1 81 ? 15.718 -10.185 -7.471 1.00 95.25 81 GLY A C 1
ATOM 646 O O . GLY A 1 81 ? 16.765 -9.559 -7.310 1.00 95.25 81 GLY A O 1
ATOM 647 N N . ASN A 1 82 ? 14.713 -9.674 -8.186 1.00 95.31 82 ASN A N 1
ATOM 648 C CA . ASN A 1 82 ? 14.729 -8.307 -8.703 1.00 95.31 82 ASN A CA 1
ATOM 649 C C . ASN A 1 82 ? 14.669 -7.289 -7.555 1.00 95.31 82 ASN A C 1
ATOM 651 O O . ASN A 1 82 ? 14.001 -7.497 -6.540 1.00 95.31 82 ASN A O 1
ATOM 655 N N . ALA A 1 83 ? 15.275 -6.117 -7.756 1.00 93.12 83 ALA A N 1
ATOM 656 C CA . ALA A 1 83 ? 15.217 -5.032 -6.776 1.00 93.12 83 ALA A CA 1
ATOM 657 C C . ALA A 1 83 ? 14.014 -4.089 -6.967 1.00 93.12 83 ALA A C 1
ATOM 659 O O . ALA A 1 83 ? 13.416 -3.633 -5.996 1.00 93.12 83 ALA A O 1
ATOM 660 N N . ARG A 1 84 ? 13.655 -3.765 -8.213 1.00 95.50 84 ARG A N 1
ATOM 661 C CA . ARG A 1 84 ? 12.713 -2.671 -8.511 1.00 95.50 84 ARG A CA 1
ATOM 662 C C . ARG A 1 84 ? 11.652 -3.051 -9.532 1.00 95.50 84 ARG A C 1
ATOM 664 O O . ARG A 1 84 ? 10.471 -2.810 -9.301 1.00 95.50 84 ARG A O 1
ATOM 671 N N . CYS A 1 85 ? 12.080 -3.628 -10.647 1.00 95.75 85 CYS A N 1
ATOM 672 C CA . CYS A 1 85 ? 11.212 -3.900 -11.781 1.00 95.75 85 CYS A CA 1
ATOM 673 C C . CYS A 1 85 ? 10.512 -5.262 -11.684 1.00 95.75 85 CYS A C 1
ATOM 675 O O . CYS A 1 85 ? 10.986 -6.201 -11.038 1.00 95.75 85 CYS A O 1
ATOM 677 N N . THR A 1 86 ? 9.381 -5.366 -12.373 1.00 95.00 86 THR A N 1
ATOM 678 C CA . THR A 1 86 ? 8.737 -6.639 -12.730 1.00 95.00 86 THR A CA 1
ATOM 679 C C . THR A 1 86 ? 9.613 -7.440 -13.704 1.00 95.00 86 THR A C 1
ATOM 681 O O . THR A 1 86 ? 10.611 -6.924 -14.214 1.00 95.00 86 THR A O 1
ATOM 684 N N . LEU A 1 87 ? 9.236 -8.686 -14.012 1.00 93.62 87 LEU A N 1
ATOM 685 C CA . LEU A 1 87 ? 9.940 -9.503 -15.015 1.00 93.62 87 LEU A CA 1
ATOM 686 C C . LEU A 1 87 ? 9.917 -8.899 -16.427 1.00 93.62 87 LEU A C 1
ATOM 688 O O . LEU A 1 87 ? 10.820 -9.155 -17.213 1.00 93.62 87 LEU A O 1
ATOM 692 N N . ALA A 1 88 ? 8.943 -8.038 -16.728 1.00 92.94 88 ALA A N 1
ATOM 693 C CA . ALA A 1 88 ? 8.894 -7.282 -17.978 1.00 92.94 88 ALA A CA 1
ATOM 694 C C . ALA A 1 88 ? 9.894 -6.103 -18.021 1.00 92.94 88 ALA A C 1
ATOM 696 O O . ALA A 1 88 ? 9.871 -5.311 -18.958 1.00 92.94 88 ALA A O 1
ATOM 697 N N . GLY A 1 89 ? 10.735 -5.926 -16.993 1.00 94.25 89 GLY A N 1
ATOM 698 C CA . GLY A 1 89 ? 11.686 -4.814 -16.900 1.00 94.25 89 GLY A CA 1
ATOM 699 C C . GLY A 1 89 ? 11.049 -3.470 -16.529 1.00 94.25 89 GLY A C 1
ATOM 700 O O . GLY A 1 89 ? 11.727 -2.445 -16.527 1.00 94.25 89 GLY A O 1
ATOM 701 N N . VAL A 1 90 ? 9.763 -3.459 -16.167 1.00 94.31 9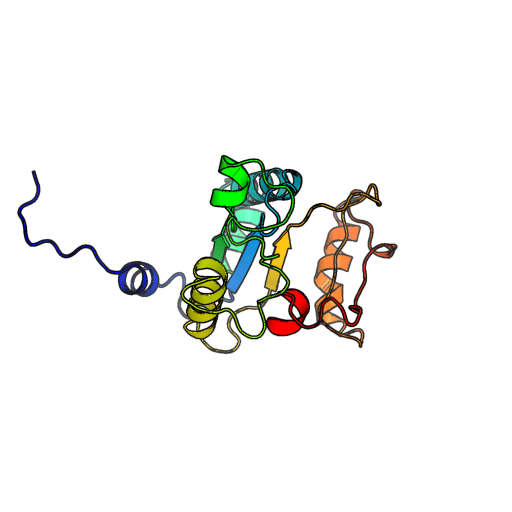0 VAL A N 1
ATOM 702 C CA . VAL A 1 90 ? 8.995 -2.240 -15.880 1.00 94.31 90 VAL A CA 1
ATOM 703 C C . VAL A 1 90 ? 8.917 -1.968 -14.380 1.00 94.31 90 VAL A C 1
ATOM 705 O O . VAL A 1 90 ? 8.630 -2.879 -13.601 1.00 94.31 90 VAL A O 1
ATOM 708 N N . ASP A 1 91 ? 9.110 -0.707 -13.981 1.00 96.62 91 ASP A N 1
ATOM 709 C CA . ASP A 1 91 ? 8.798 -0.215 -12.633 1.00 96.62 91 ASP A CA 1
ATOM 710 C C . ASP A 1 91 ? 7.263 -0.142 -12.454 1.00 96.62 91 ASP A C 1
ATOM 712 O O . ASP A 1 91 ? 6.610 0.706 -13.079 1.00 96.62 91 ASP A O 1
ATOM 716 N N . PRO A 1 92 ? 6.661 -1.000 -11.608 1.00 96.19 92 PRO A N 1
ATOM 717 C CA . PRO A 1 92 ? 5.208 -1.057 -11.454 1.00 96.19 92 PRO A CA 1
ATOM 718 C C . PRO A 1 92 ? 4.626 0.228 -10.848 1.00 96.19 92 PRO A C 1
ATOM 720 O O . PRO A 1 92 ? 3.479 0.578 -11.121 1.00 96.19 92 PRO A O 1
ATOM 723 N N . ASN A 1 93 ? 5.426 1.012 -10.120 1.00 96.81 93 ASN A N 1
ATOM 724 C CA . ASN A 1 93 ? 5.008 2.294 -9.569 1.00 96.81 93 ASN A CA 1
ATOM 725 C C . ASN A 1 93 ? 5.230 3.463 -10.555 1.00 96.81 93 ASN A C 1
ATOM 727 O O . ASN A 1 93 ? 5.339 4.623 -10.145 1.00 96.81 93 ASN A O 1
ATOM 731 N N . ARG A 1 94 ? 5.352 3.186 -11.861 1.00 96.12 94 ARG A N 1
ATOM 732 C CA . ARG A 1 94 ? 5.414 4.188 -12.948 1.00 96.12 94 ARG A CA 1
ATOM 733 C C . ARG A 1 94 ? 4.379 3.971 -14.048 1.00 96.12 94 ARG A C 1
ATOM 735 O O . ARG A 1 94 ? 4.400 4.682 -15.052 1.00 96.12 94 ARG A O 1
ATOM 742 N N . VAL A 1 95 ? 3.466 3.026 -13.852 1.00 96.25 95 VAL A N 1
ATOM 743 C CA . VAL A 1 95 ? 2.442 2.661 -14.840 1.00 96.25 95 VAL A CA 1
ATOM 744 C C . VAL A 1 95 ? 1.021 2.812 -14.308 1.00 96.25 95 VAL A C 1
ATOM 746 O O . VAL A 1 95 ? 0.079 2.396 -14.970 1.00 96.25 95 VAL A O 1
ATOM 749 N N . TRP A 1 96 ? 0.833 3.445 -13.145 1.00 96.25 96 TRP A N 1
ATOM 750 C CA . TRP A 1 96 ? -0.495 3.587 -12.547 1.00 96.25 96 TRP A CA 1
ATOM 751 C C . TRP A 1 96 ? -1.433 4.440 -13.393 1.00 96.25 96 TRP A C 1
ATOM 753 O O . TRP A 1 96 ? -2.632 4.202 -13.359 1.00 96.25 96 TRP A O 1
ATOM 763 N N . ASN A 1 97 ? -0.941 5.403 -14.178 1.00 94.88 97 ASN A N 1
ATOM 764 C CA . ASN A 1 97 ? -1.828 6.243 -14.990 1.00 94.88 97 ASN A CA 1
ATOM 765 C C . ASN A 1 97 ? -2.609 5.403 -16.018 1.00 94.88 97 ASN A C 1
ATOM 767 O O . ASN A 1 97 ? -3.837 5.445 -16.052 1.00 94.88 97 ASN A O 1
ATOM 771 N N . ASP A 1 98 ? -1.893 4.558 -16.760 1.00 95.31 98 ASP A N 1
ATOM 772 C CA . ASP A 1 98 ? -2.442 3.723 -17.829 1.00 95.31 98 ASP A CA 1
ATOM 773 C C . ASP A 1 98 ? -1.736 2.351 -17.867 1.00 95.31 98 ASP A C 1
ATOM 775 O O . ASP A 1 98 ? -0.788 2.142 -18.633 1.00 95.31 98 ASP A O 1
ATOM 779 N N . PRO A 1 99 ? -2.095 1.421 -16.962 1.00 96.12 99 PRO A N 1
ATOM 780 C CA . PRO A 1 99 ? -1.473 0.108 -16.935 1.00 96.12 99 PRO A CA 1
ATOM 781 C C . PRO A 1 99 ? -2.032 -0.772 -18.055 1.00 96.12 99 PRO A C 1
ATOM 783 O O . PRO A 1 99 ? -3.220 -1.077 -18.089 1.00 96.12 99 PRO A O 1
ATOM 786 N N . ASN A 1 100 ? -1.160 -1.252 -18.939 1.00 96.31 100 ASN A N 1
ATOM 787 C CA . ASN A 1 100 ? -1.516 -2.261 -19.930 1.00 96.31 100 ASN A CA 1
ATOM 788 C C . ASN A 1 100 ? -1.957 -3.587 -19.252 1.00 96.31 100 ASN A C 1
ATOM 790 O O . ASN A 1 100 ? -1.210 -4.103 -18.419 1.00 96.31 100 ASN A O 1
ATOM 794 N N . PRO A 1 101 ? -3.109 -4.181 -19.616 1.00 95.00 101 PRO A N 1
ATOM 795 C CA . PRO A 1 101 ? -3.637 -5.390 -18.971 1.00 95.00 101 PRO A CA 1
ATOM 796 C C . PRO A 1 101 ? -2.810 -6.660 -19.212 1.00 95.00 101 PRO A C 1
ATOM 798 O O . PRO A 1 101 ? -2.914 -7.601 -18.433 1.00 95.00 101 PRO A O 1
ATOM 801 N N . ILE A 1 102 ? -1.998 -6.700 -20.271 1.00 94.19 102 ILE A N 1
ATOM 802 C CA . ILE A 1 102 ? -1.156 -7.852 -20.624 1.00 94.19 102 ILE A CA 1
ATOM 803 C C . ILE A 1 102 ? 0.230 -7.714 -19.986 1.00 94.19 102 ILE A C 1
ATOM 805 O O . ILE A 1 102 ? 0.738 -8.667 -19.405 1.00 94.19 102 ILE A O 1
ATOM 809 N N . ILE A 1 103 ? 0.842 -6.528 -20.070 1.00 94.50 103 ILE A N 1
ATOM 810 C CA . ILE A 1 103 ? 2.217 -6.293 -19.588 1.00 94.50 103 ILE A CA 1
ATOM 811 C C . ILE A 1 103 ? 2.239 -5.956 -18.088 1.00 94.50 103 ILE A C 1
ATOM 813 O O . ILE A 1 103 ? 3.162 -6.338 -17.372 1.00 94.50 103 ILE A O 1
ATOM 817 N N . HIS A 1 104 ? 1.218 -5.254 -17.587 1.00 96.06 104 HIS A N 1
ATOM 818 C CA . HIS A 1 104 ? 1.106 -4.805 -16.193 1.00 96.06 104 HIS A CA 1
ATOM 819 C C . HIS A 1 104 ? -0.159 -5.369 -15.510 1.00 96.06 104 HIS A C 1
ATOM 821 O O . HIS A 1 104 ? -0.911 -4.605 -14.891 1.00 96.06 104 HIS A O 1
ATOM 827 N N . PRO A 1 105 ? -0.418 -6.691 -15.591 1.00 95.00 105 PRO A N 1
ATOM 828 C CA . PRO A 1 105 ? -1.704 -7.281 -15.215 1.00 95.00 105 PRO A CA 1
ATOM 829 C C . PRO A 1 105 ? -2.073 -7.007 -13.755 1.00 95.00 105 PRO A C 1
ATOM 831 O O . PRO A 1 105 ? -3.227 -6.710 -13.455 1.00 95.00 105 PRO A O 1
ATOM 834 N N . VAL A 1 106 ? -1.093 -7.029 -12.845 1.00 95.88 106 VAL A N 1
ATOM 835 C CA . VAL A 1 106 ? -1.327 -6.794 -11.414 1.00 95.88 106 VAL A CA 1
ATOM 836 C C . VAL A 1 106 ? -1.785 -5.357 -11.152 1.00 95.88 106 VAL A C 1
ATOM 838 O O . VAL A 1 106 ? -2.816 -5.153 -10.518 1.00 95.88 106 VAL A O 1
ATOM 841 N N . ILE A 1 107 ? -1.073 -4.351 -11.673 1.00 97.38 107 ILE A N 1
ATOM 842 C CA . ILE A 1 107 ? -1.441 -2.938 -11.470 1.00 97.38 107 ILE A CA 1
ATOM 843 C C . ILE A 1 107 ? -2.776 -2.621 -12.148 1.00 97.38 107 ILE A C 1
ATOM 845 O O . ILE A 1 107 ? -3.618 -1.941 -11.560 1.00 97.38 107 ILE A O 1
ATOM 849 N N . HIS A 1 108 ? -3.001 -3.165 -13.348 1.00 96.62 108 HIS A N 1
ATOM 850 C CA . HIS A 1 108 ? -4.283 -3.054 -14.035 1.00 96.62 108 HIS A CA 1
ATOM 851 C C . HIS A 1 108 ? -5.422 -3.622 -13.180 1.00 96.62 108 HIS A C 1
ATOM 853 O O . HIS A 1 108 ? -6.406 -2.932 -12.923 1.00 96.62 108 HIS A O 1
ATOM 859 N N . GLN A 1 109 ? -5.271 -4.844 -12.666 1.00 96.69 109 GLN A N 1
ATOM 860 C CA . GLN A 1 109 ? -6.315 -5.500 -11.884 1.00 96.69 109 GLN A CA 1
ATOM 861 C C . GLN A 1 109 ? -6.588 -4.802 -10.546 1.00 96.69 109 GLN A C 1
ATOM 863 O O . GLN A 1 109 ? -7.744 -4.751 -10.120 1.00 96.69 109 GLN A O 1
ATOM 868 N N . ILE A 1 110 ? -5.560 -4.239 -9.901 1.00 96.69 110 ILE A N 1
ATOM 869 C CA . ILE A 1 110 ? -5.724 -3.425 -8.689 1.00 96.69 110 ILE A CA 1
ATOM 870 C C . ILE A 1 110 ? -6.547 -2.172 -9.002 1.00 96.69 110 ILE A C 1
ATOM 872 O O . ILE A 1 110 ? -7.507 -1.892 -8.286 1.00 96.69 110 ILE A O 1
ATOM 876 N N . LYS A 1 111 ? -6.240 -1.454 -10.092 1.00 94.50 111 LYS A N 1
ATOM 877 C CA . LYS A 1 111 ? -7.030 -0.282 -10.504 1.00 94.50 111 LYS A CA 1
ATOM 878 C C . LYS A 1 111 ? -8.467 -0.637 -10.851 1.00 94.50 111 LYS A C 1
ATOM 880 O O . LYS A 1 111 ? -9.372 0.053 -10.398 1.00 94.50 111 LYS A O 1
ATOM 885 N N . GLU A 1 112 ? -8.687 -1.703 -11.613 1.00 94.50 112 GLU A N 1
ATOM 886 C CA . GLU A 1 112 ? -10.038 -2.168 -11.944 1.00 94.50 112 GLU A CA 1
ATOM 887 C C . GLU A 1 112 ? -10.830 -2.540 -10.692 1.00 94.50 112 GLU A C 1
ATOM 889 O O . GLU A 1 112 ? -12.011 -2.221 -10.574 1.00 94.50 112 GLU A O 1
ATOM 894 N N . TYR A 1 113 ? -10.169 -3.164 -9.718 1.00 93.88 113 TYR A N 1
ATOM 895 C CA . TYR A 1 113 ? -10.791 -3.472 -8.443 1.00 93.88 113 TYR A CA 1
ATOM 896 C C . TYR A 1 113 ? -11.164 -2.207 -7.666 1.00 93.88 113 TYR A C 1
ATOM 898 O O . TYR A 1 113 ? -12.292 -2.099 -7.197 1.00 93.88 113 TYR A O 1
ATOM 906 N N . MET A 1 114 ? -10.263 -1.225 -7.586 1.00 93.00 114 MET A N 1
ATOM 907 C CA . MET A 1 114 ? -10.543 0.060 -6.941 1.00 93.00 114 MET A CA 1
ATOM 908 C C . MET A 1 114 ? -11.678 0.829 -7.632 1.00 93.00 114 MET A C 1
ATOM 910 O O . MET A 1 114 ? -12.504 1.412 -6.943 1.00 93.00 114 MET A O 1
ATOM 914 N N . ARG A 1 115 ? -11.764 0.788 -8.969 1.00 91.69 115 ARG A N 1
ATOM 915 C CA . ARG A 1 115 ? -12.867 1.391 -9.745 1.00 91.69 115 ARG A CA 1
ATOM 916 C C . ARG A 1 115 ? -14.211 0.704 -9.513 1.00 91.69 115 ARG A C 1
ATOM 918 O O . ARG A 1 115 ? -15.250 1.336 -9.657 1.00 91.69 115 ARG A O 1
ATOM 925 N N . TRP A 1 116 ? -14.190 -0.590 -9.204 1.00 90.19 116 TRP A N 1
ATOM 926 C CA . TRP A 1 116 ? -15.391 -1.363 -8.896 1.00 90.19 116 TRP A CA 1
ATOM 927 C C . TRP A 1 116 ? -15.925 -1.100 -7.478 1.00 90.19 116 TRP A C 1
ATOM 929 O O . TRP A 1 116 ? -17.109 -1.322 -7.223 1.00 90.19 116 TRP A O 1
ATOM 939 N N . LEU A 1 117 ? -15.080 -0.630 -6.553 1.00 89.25 117 LEU A N 1
ATOM 940 C CA . LEU A 1 117 ? -15.526 -0.227 -5.219 1.00 89.25 117 LEU A CA 1
ATOM 941 C C . LEU A 1 117 ? -16.488 0.971 -5.308 1.00 89.25 117 LEU A C 1
ATOM 943 O O . LEU A 1 117 ? -16.422 1.743 -6.267 1.00 89.25 117 LEU A O 1
ATOM 947 N N . PRO A 1 118 ? -17.380 1.161 -4.314 1.00 89.06 118 PRO A N 1
ATOM 948 C CA . PRO A 1 118 ? -18.288 2.300 -4.322 1.00 89.06 118 PRO A CA 1
ATOM 949 C C . PRO A 1 118 ? -17.515 3.626 -4.448 1.00 89.06 118 PRO A C 1
ATOM 951 O O . PRO A 1 118 ? -16.462 3.765 -3.812 1.00 89.06 118 PRO A O 1
ATOM 954 N N . PRO A 1 119 ? -18.012 4.603 -5.228 1.00 87.62 119 PRO A N 1
ATOM 955 C CA . PRO A 1 119 ? -17.375 5.911 -5.347 1.00 87.62 119 PRO A CA 1
ATOM 956 C C . PRO A 1 119 ? -17.122 6.543 -3.978 1.00 87.62 119 PRO A C 1
ATOM 958 O O . PRO A 1 119 ? -17.913 6.363 -3.049 1.00 87.62 119 PRO A O 1
ATOM 961 N N . ASP A 1 120 ? -15.994 7.241 -3.852 1.00 86.94 120 ASP A N 1
ATOM 962 C CA . ASP A 1 120 ? -15.566 7.924 -2.629 1.00 86.94 120 ASP A CA 1
ATOM 963 C C . ASP A 1 120 ? -15.549 7.042 -1.373 1.00 86.94 120 ASP A C 1
ATOM 965 O O . ASP A 1 120 ? -15.644 7.565 -0.269 1.00 86.94 120 ASP A O 1
ATOM 969 N N . SER A 1 121 ? -15.458 5.711 -1.488 1.00 90.38 121 SER A N 1
ATOM 970 C CA . SER A 1 121 ? -15.463 4.806 -0.325 1.00 90.38 121 SER A CA 1
ATOM 971 C C . SER A 1 121 ? -14.096 4.625 0.333 1.00 90.38 121 SER A C 1
ATOM 973 O O . SER A 1 121 ? -14.040 4.246 1.504 1.00 90.38 121 SER A O 1
ATOM 975 N N . ILE A 1 122 ? -13.007 4.899 -0.389 1.00 92.00 122 ILE A N 1
ATOM 976 C CA . ILE A 1 122 ? -11.630 4.774 0.102 1.00 92.00 122 ILE A CA 1
ATOM 977 C C . ILE A 1 122 ? -11.231 6.074 0.807 1.00 92.00 122 ILE A C 1
ATOM 979 O O . ILE A 1 122 ? -11.079 7.103 0.160 1.00 92.00 122 ILE A O 1
ATOM 983 N N . ASP A 1 123 ? -11.040 6.019 2.127 1.00 91.25 123 ASP A N 1
ATOM 984 C CA . ASP A 1 123 ? -10.557 7.163 2.919 1.00 91.25 123 ASP A CA 1
ATOM 985 C C . ASP A 1 123 ? -9.033 7.256 2.938 1.00 91.25 123 ASP A C 1
ATOM 987 O O . ASP A 1 123 ? -8.465 8.341 3.039 1.00 91.25 123 ASP A O 1
ATOM 991 N N . ILE A 1 124 ? -8.362 6.104 2.906 1.00 92.38 124 ILE A N 1
ATOM 992 C CA . ILE A 1 124 ? -6.909 6.026 2.992 1.00 92.38 124 ILE A CA 1
ATOM 993 C C . ILE A 1 124 ? -6.414 4.987 1.992 1.00 92.38 124 ILE A C 1
ATOM 995 O O . ILE A 1 124 ? -6.839 3.832 2.026 1.00 92.38 124 ILE A O 1
ATOM 999 N N . PHE A 1 125 ? -5.456 5.397 1.163 1.00 94.62 125 PHE A N 1
ATOM 1000 C CA . PHE A 1 125 ? -4.611 4.511 0.374 1.00 94.62 125 PHE A CA 1
ATOM 1001 C C . PHE A 1 125 ? -3.170 4.590 0.898 1.00 94.62 125 PHE A C 1
ATOM 1003 O O . PHE A 1 125 ? -2.567 5.664 0.897 1.00 94.62 125 PHE A O 1
ATOM 1010 N N . LEU A 1 126 ? -2.621 3.466 1.363 1.00 95.81 126 LEU A N 1
ATOM 1011 C CA . LEU A 1 126 ? -1.231 3.353 1.810 1.00 95.81 126 LEU A CA 1
ATOM 1012 C C . LEU A 1 126 ? -0.456 2.398 0.908 1.00 95.81 126 LEU A C 1
ATOM 1014 O O . LEU A 1 126 ? -0.906 1.295 0.610 1.00 95.81 126 LEU A O 1
ATOM 1018 N N . ASP A 1 127 ? 0.749 2.807 0.538 1.00 96.94 127 ASP A N 1
ATOM 1019 C CA . ASP A 1 127 ? 1.671 2.023 -0.273 1.00 96.94 127 ASP A CA 1
ATOM 1020 C C . ASP A 1 127 ? 3.030 1.974 0.432 1.00 96.94 127 ASP A C 1
ATOM 1022 O O . ASP A 1 127 ? 3.720 2.990 0.540 1.00 96.94 127 ASP A O 1
ATOM 1026 N N . PHE A 1 128 ? 3.386 0.813 0.988 1.00 97.12 128 PHE A N 1
ATOM 1027 C CA . PHE A 1 128 ? 4.619 0.655 1.760 1.00 97.12 128 PHE A CA 1
ATOM 1028 C C . PHE A 1 128 ? 5.828 0.409 0.853 1.00 97.12 128 PHE A C 1
ATOM 1030 O O . PHE A 1 128 ? 5.930 -0.634 0.198 1.00 97.12 128 PHE A O 1
ATOM 1037 N N . HIS A 1 129 ? 6.770 1.355 0.906 1.00 95.94 129 HIS A N 1
ATOM 1038 C CA . HIS A 1 129 ? 8.062 1.328 0.218 1.00 95.94 129 HIS A CA 1
ATOM 1039 C C . HIS A 1 129 ? 9.227 1.358 1.209 1.00 95.94 129 HIS A C 1
ATOM 1041 O O . HIS A 1 129 ? 9.085 1.764 2.363 1.00 95.94 129 HIS A O 1
ATOM 1047 N N . GLY A 1 130 ? 10.397 0.951 0.728 1.00 93.81 130 GLY A N 1
ATOM 1048 C CA . GLY A 1 130 ? 11.684 1.166 1.380 1.00 93.81 130 GLY A CA 1
ATOM 1049 C C . GLY A 1 130 ? 12.389 2.402 0.828 1.00 93.81 130 GLY A C 1
ATOM 1050 O O . GLY A 1 130 ? 12.299 2.708 -0.357 1.00 93.81 130 GLY A O 1
ATOM 1051 N N . HIS A 1 131 ? 13.128 3.106 1.680 1.00 91.50 131 HIS A N 1
ATOM 1052 C CA . HIS A 1 131 ? 13.952 4.236 1.265 1.00 91.50 131 HIS A CA 1
ATOM 1053 C C . HIS A 1 131 ? 15.392 4.026 1.728 1.00 91.50 131 HIS A C 1
ATOM 1055 O O . HIS A 1 131 ? 15.627 3.675 2.878 1.00 91.50 131 HIS A O 1
ATOM 1061 N N . SER A 1 132 ? 16.360 4.235 0.839 1.00 86.19 132 SER A N 1
ATOM 1062 C CA . SER A 1 132 ? 17.770 3.916 1.103 1.00 86.19 132 SER A CA 1
ATOM 1063 C C . SER A 1 132 ? 18.572 5.058 1.730 1.00 86.19 132 SER A C 1
ATOM 1065 O O . SER A 1 132 ? 19.634 4.808 2.285 1.00 86.19 132 SER A O 1
ATOM 1067 N N . ALA A 1 133 ? 18.094 6.304 1.645 1.00 86.50 133 ALA A N 1
ATOM 1068 C CA . ALA A 1 133 ? 18.881 7.479 2.042 1.00 86.50 133 ALA A CA 1
ATOM 1069 C C . ALA A 1 133 ? 18.456 8.138 3.368 1.00 86.50 133 ALA A C 1
ATOM 1071 O O . ALA A 1 133 ? 19.063 9.122 3.774 1.00 86.50 133 ALA A O 1
ATOM 1072 N N . LYS A 1 134 ? 17.410 7.646 4.039 1.00 88.81 134 LYS A N 1
ATOM 1073 C CA . LYS A 1 134 ? 16.890 8.233 5.287 1.00 88.81 134 LYS A CA 1
ATOM 1074 C C . LYS A 1 134 ? 16.658 7.128 6.311 1.00 88.81 134 LYS A C 1
ATOM 1076 O O . LYS A 1 134 ? 16.219 6.048 5.933 1.00 88.81 134 LYS A O 1
ATOM 1081 N N . CYS A 1 135 ? 16.934 7.414 7.582 1.00 83.88 135 CYS A N 1
ATOM 1082 C CA . CYS A 1 135 ? 16.941 6.412 8.654 1.00 83.88 135 CYS A CA 1
ATOM 1083 C C . CYS A 1 135 ? 15.606 6.275 9.411 1.00 83.88 135 CYS A C 1
ATOM 1085 O O . CYS A 1 135 ? 15.465 5.354 10.208 1.00 83.88 135 CYS A O 1
ATOM 1087 N N . ALA A 1 136 ? 14.638 7.168 9.175 1.00 90.06 136 ALA A N 1
ATOM 1088 C CA . ALA A 1 136 ? 13.308 7.136 9.789 1.00 90.06 136 ALA A CA 1
ATOM 1089 C C . ALA A 1 136 ? 12.227 6.699 8.787 1.00 90.06 136 ALA A C 1
ATOM 1091 O O . ALA A 1 136 ? 12.430 6.754 7.573 1.00 90.06 136 ALA A O 1
ATOM 1092 N N . SER A 1 137 ? 11.054 6.320 9.297 1.00 94.62 137 SER A N 1
ATOM 1093 C CA . SER A 1 137 ? 9.840 6.197 8.484 1.00 94.62 137 SER A CA 1
ATOM 1094 C C . SER A 1 137 ? 9.234 7.580 8.240 1.00 94.62 137 SER A C 1
ATOM 1096 O O . SER A 1 137 ? 9.282 8.453 9.100 1.00 94.62 137 SER A O 1
ATOM 1098 N N . PHE A 1 138 ? 8.649 7.802 7.070 1.00 94.81 138 PHE A N 1
ATOM 1099 C CA . PHE A 1 138 ? 7.999 9.062 6.702 1.00 94.81 138 PHE A CA 1
ATOM 1100 C C . PHE A 1 138 ? 7.003 8.810 5.571 1.00 94.81 138 PHE A C 1
ATOM 1102 O O . PHE A 1 138 ? 6.942 7.717 5.008 1.00 94.81 138 PHE A O 1
ATOM 1109 N N . PHE A 1 139 ? 6.220 9.830 5.234 1.00 93.81 139 PHE A N 1
ATOM 1110 C CA . PHE A 1 139 ? 5.146 9.731 4.257 1.00 93.81 139 PHE A CA 1
ATOM 1111 C C . PHE A 1 139 ? 5.404 10.604 3.036 1.00 93.81 139 PHE A C 1
ATOM 1113 O O . PHE A 1 139 ? 5.891 11.734 3.130 1.00 93.81 139 PHE A O 1
ATOM 1120 N N . TYR A 1 140 ? 5.019 10.074 1.881 1.00 92.06 140 TYR A N 1
ATOM 1121 C CA . TYR A 1 140 ? 4.931 10.810 0.632 1.00 92.06 140 TYR A CA 1
ATOM 1122 C C . TYR A 1 140 ? 3.462 10.985 0.255 1.00 92.06 140 TYR A C 1
ATOM 1124 O O . TYR A 1 140 ? 2.799 10.013 -0.093 1.00 92.06 140 TYR A O 1
ATOM 1132 N N . GLY A 1 141 ? 2.968 12.218 0.353 1.00 89.12 141 GLY A N 1
ATOM 1133 C CA . GLY A 1 141 ? 1.598 12.585 0.001 1.00 89.12 141 GLY A CA 1
ATOM 1134 C C . GLY A 1 141 ? 1.377 12.776 -1.500 1.00 89.12 141 GLY A C 1
ATOM 1135 O O . GLY A 1 141 ? 2.297 12.614 -2.309 1.00 89.12 141 GLY A O 1
ATOM 1136 N N . CYS A 1 142 ? 0.129 13.106 -1.838 1.00 82.00 142 CYS A N 1
ATOM 1137 C CA . CYS A 1 142 ? -0.406 13.060 -3.199 1.00 82.00 142 CYS A CA 1
ATOM 1138 C C . CYS A 1 142 ? -0.481 14.424 -3.909 1.00 82.00 142 CYS A C 1
ATOM 1140 O O . CYS A 1 142 ? -0.527 14.449 -5.132 1.00 82.00 142 CYS A O 1
ATOM 1142 N N . GLN A 1 143 ? -0.481 15.552 -3.184 1.00 70.12 143 GLN A N 1
ATOM 1143 C CA . GLN A 1 143 ? -0.818 16.864 -3.757 1.00 70.12 143 GLN A CA 1
ATOM 1144 C C . GLN A 1 143 ? 0.238 17.952 -3.536 1.00 70.12 143 GLN A C 1
ATOM 1146 O O . GLN A 1 143 ? 0.949 17.983 -2.530 1.00 70.12 143 GLN A O 1
ATOM 1151 N N . GLU A 1 144 ? 0.280 18.897 -4.485 1.00 58.25 144 GLU A N 1
ATOM 1152 C CA . GLU A 1 144 ? 1.179 20.056 -4.452 1.00 58.25 144 GLU A CA 1
ATOM 1153 C C . GLU A 1 144 ? 0.815 21.099 -3.387 1.00 58.25 144 GLU A C 1
ATOM 1155 O O . GLU A 1 144 ? 1.687 21.849 -2.934 1.00 58.25 144 GLU A O 1
ATOM 1160 N N . HIS A 1 145 ? -0.436 21.087 -2.925 1.00 49.00 145 HIS A N 1
ATOM 1161 C CA . HIS A 1 145 ? -0.925 21.924 -1.841 1.00 49.00 145 HIS A CA 1
ATOM 1162 C C . HIS A 1 145 ? -1.202 21.077 -0.604 1.00 49.00 145 HIS A C 1
ATOM 1164 O O . HIS A 1 145 ? -1.691 19.954 -0.687 1.00 49.00 145 HIS A O 1
ATOM 1170 N N . THR A 1 146 ? -0.863 21.627 0.559 1.00 52.31 146 THR A N 1
ATOM 1171 C CA . THR A 1 146 ? -1.147 21.055 1.873 1.00 52.31 146 THR A CA 1
ATOM 1172 C C . THR A 1 146 ? -2.656 20.985 2.098 1.00 52.31 146 THR A C 1
ATOM 1174 O O . THR A 1 146 ? -3.214 21.815 2.815 1.00 52.31 146 THR A O 1
ATOM 1177 N N . ASP A 1 147 ? -3.333 19.996 1.514 1.00 63.66 147 ASP A N 1
ATOM 1178 C CA . ASP A 1 147 ? -4.583 19.537 2.098 1.00 63.66 147 ASP A CA 1
ATOM 1179 C C . ASP A 1 147 ? -4.218 18.987 3.478 1.00 63.66 147 ASP A C 1
ATOM 1181 O O . ASP A 1 147 ? -3.520 17.974 3.618 1.00 63.66 147 ASP A O 1
ATOM 1185 N N . ALA A 1 148 ? -4.650 19.702 4.516 1.00 70.12 148 ALA A N 1
ATOM 1186 C CA . ALA A 1 148 ? -4.436 19.311 5.899 1.00 70.12 148 ALA A CA 1
ATOM 1187 C C . ALA A 1 148 ? -4.894 17.864 6.148 1.00 70.12 148 ALA A C 1
ATOM 1189 O O . ALA A 1 148 ? -4.322 17.191 7.004 1.00 70.12 148 ALA A O 1
ATOM 1190 N N . LYS A 1 149 ? -5.858 17.349 5.366 1.00 78.88 149 LYS A N 1
ATOM 1191 C CA . LYS A 1 149 ? -6.307 15.954 5.435 1.00 78.88 149 LYS A CA 1
ATOM 1192 C C . LYS A 1 149 ? -5.205 14.960 5.079 1.00 78.88 149 LYS A C 1
ATOM 1194 O O . LYS A 1 149 ? -4.998 14.009 5.829 1.00 78.88 149 LYS A O 1
ATOM 1199 N N . ALA A 1 150 ? -4.460 15.193 3.996 1.00 81.06 150 ALA A N 1
ATOM 1200 C CA . ALA A 1 150 ? -3.379 14.300 3.569 1.00 81.06 150 ALA A CA 1
ATOM 1201 C C . ALA A 1 150 ? -2.221 14.273 4.583 1.00 81.06 150 ALA A C 1
ATOM 1203 O O . ALA A 1 150 ? -1.554 13.251 4.749 1.00 81.06 150 ALA A O 1
ATOM 1204 N N . ALA A 1 151 ? -2.008 15.381 5.299 1.00 87.69 151 ALA A N 1
ATOM 1205 C CA . ALA A 1 151 ? -0.985 15.494 6.334 1.00 87.69 151 ALA A CA 1
ATOM 1206 C C . ALA A 1 151 ? -1.450 15.040 7.730 1.00 87.69 151 ALA A C 1
ATOM 1208 O O . ALA A 1 151 ? -0.606 14.759 8.584 1.00 87.69 151 ALA A O 1
ATOM 1209 N N . LEU A 1 152 ? -2.761 14.929 7.971 1.00 89.56 152 LEU A N 1
ATOM 1210 C CA . LEU A 1 152 ? -3.322 14.616 9.286 1.00 89.56 152 LEU A CA 1
ATOM 1211 C C . LEU A 1 152 ? -2.857 13.252 9.796 1.00 89.56 152 LEU A C 1
ATOM 1213 O O . LEU A 1 152 ? -2.333 13.160 10.906 1.00 89.56 152 LEU A O 1
ATOM 1217 N N . PHE A 1 153 ? -3.014 12.198 8.991 1.00 91.19 153 PHE A N 1
ATOM 1218 C CA . PHE A 1 153 ? -2.598 10.856 9.396 1.00 91.19 153 PHE A CA 1
ATOM 1219 C C . PHE A 1 153 ? -1.081 10.770 9.648 1.00 91.19 153 PHE A C 1
ATOM 1221 O O . PHE A 1 153 ? -0.704 10.357 10.746 1.00 91.19 153 PHE A O 1
ATOM 1228 N N . PRO A 1 154 ? -0.201 11.235 8.737 1.00 92.75 154 PRO A N 1
ATOM 1229 C CA . PRO A 1 154 ? 1.236 11.315 9.004 1.00 92.75 154 PRO A CA 1
ATOM 1230 C C . PRO A 1 154 ? 1.594 12.105 10.268 1.00 92.75 154 PRO A C 1
ATOM 1232 O O . PRO A 1 154 ? 2.473 11.691 11.027 1.00 92.75 154 PRO A O 1
ATOM 1235 N N . LYS A 1 155 ? 0.901 13.224 10.533 1.00 93.12 155 LYS A N 1
ATOM 1236 C CA . LYS A 1 155 ? 1.144 14.033 11.730 1.00 93.12 155 LYS A CA 1
ATOM 1237 C C . LYS A 1 155 ? 0.772 13.268 12.993 1.00 93.12 155 LYS A C 1
ATOM 1239 O O . LYS A 1 155 ? 1.593 13.186 13.901 1.00 93.12 155 LYS A O 1
ATOM 1244 N N . LEU A 1 156 ? -0.415 12.668 13.042 1.00 94.19 156 LEU A N 1
ATOM 1245 C CA . LEU A 1 156 ? -0.835 11.830 14.168 1.00 94.19 156 LEU A CA 1
ATOM 1246 C C . LEU A 1 156 ? 0.130 10.659 14.379 1.00 94.19 156 LEU A C 1
ATOM 1248 O O . LEU A 1 156 ? 0.551 10.412 15.505 1.00 94.19 156 LEU A O 1
ATOM 1252 N N . ALA A 1 157 ? 0.555 10.002 13.301 1.00 93.75 157 ALA A N 1
ATOM 1253 C CA . ALA A 1 157 ? 1.498 8.894 13.366 1.00 93.75 157 ALA A CA 1
ATOM 1254 C C . ALA A 1 157 ? 2.835 9.318 14.013 1.00 93.75 157 ALA A C 1
ATOM 1256 O O . ALA A 1 157 ? 3.299 8.645 14.934 1.00 93.75 157 ALA A O 1
ATOM 1257 N N . SER A 1 158 ? 3.383 10.479 13.630 1.00 95.75 158 SER A N 1
ATOM 1258 C CA . SER A 1 158 ? 4.601 11.052 14.242 1.00 95.75 158 SER A CA 1
ATOM 1259 C C . SER A 1 158 ? 4.457 11.422 15.721 1.00 95.75 158 SER A C 1
ATOM 1261 O O . SER A 1 158 ? 5.431 11.406 16.464 1.00 95.75 158 SER A O 1
ATOM 1263 N N . LEU A 1 159 ? 3.241 11.739 16.174 1.00 96.00 159 LEU A N 1
ATOM 1264 C CA . LEU A 1 159 ? 2.976 12.021 17.587 1.00 96.00 159 LEU A CA 1
ATOM 1265 C C . LEU A 1 159 ? 2.888 10.730 18.413 1.00 96.00 159 LEU A C 1
ATOM 1267 O O . LEU A 1 159 ? 3.143 10.748 19.613 1.00 96.00 159 LEU A O 1
ATOM 1271 N N . THR A 1 160 ? 2.537 9.611 17.773 1.00 93.25 160 THR A N 1
ATOM 1272 C CA . THR A 1 160 ? 2.407 8.298 18.425 1.00 93.25 160 THR A CA 1
ATOM 1273 C C . THR A 1 160 ? 3.674 7.446 18.380 1.00 93.25 160 THR A C 1
ATOM 1275 O O . THR A 1 160 ? 3.818 6.544 19.201 1.00 93.25 160 THR A O 1
ATOM 1278 N N . SER A 1 161 ? 4.592 7.709 17.445 1.00 93.06 161 SER A N 1
ATOM 1279 C CA . SER A 1 161 ? 5.840 6.958 17.300 1.00 93.06 161 SER A CA 1
ATOM 1280 C C . SER A 1 161 ? 7.010 7.872 16.957 1.00 93.06 161 SER A C 1
ATOM 1282 O O . SER A 1 161 ? 6.925 8.688 16.042 1.00 93.06 161 SER A O 1
ATOM 1284 N N . ARG A 1 162 ? 8.135 7.665 17.650 1.00 91.62 162 ARG A N 1
ATOM 1285 C CA . ARG A 1 162 ? 9.401 8.372 17.393 1.00 91.62 162 ARG A CA 1
ATOM 1286 C C . ARG A 1 162 ? 10.089 7.905 16.110 1.00 91.62 162 ARG A C 1
ATOM 1288 O O . ARG A 1 162 ? 10.944 8.614 15.597 1.00 91.62 162 ARG A O 1
ATOM 1295 N N . ASP A 1 163 ? 9.701 6.743 15.589 1.00 93.06 163 ASP A N 1
ATOM 1296 C CA . ASP A 1 163 ? 10.268 6.180 14.359 1.00 93.06 163 ASP A CA 1
ATOM 1297 C C . ASP A 1 163 ? 9.712 6.862 13.100 1.00 93.06 163 ASP A C 1
ATOM 1299 O O . ASP A 1 163 ? 10.172 6.588 11.989 1.00 93.06 163 ASP A O 1
ATOM 1303 N N . ILE A 1 164 ? 8.708 7.735 13.257 1.00 95.50 164 ILE A N 1
ATOM 1304 C CA . ILE A 1 164 ? 8.051 8.455 12.169 1.00 95.50 164 ILE A CA 1
ATOM 1305 C C . ILE A 1 164 ? 8.470 9.927 12.191 1.00 95.50 164 ILE A C 1
ATOM 1307 O O . ILE A 1 164 ? 8.043 10.705 13.044 1.00 95.50 164 ILE A O 1
ATOM 1311 N N . SER A 1 165 ? 9.252 10.327 11.192 1.00 95.50 165 SER A N 1
ATOM 1312 C CA . SER A 1 165 ? 9.694 11.705 10.982 1.00 95.50 165 SER A CA 1
ATOM 1313 C C . SER A 1 165 ? 8.689 12.471 10.119 1.00 95.50 165 SER A C 1
ATOM 1315 O O . SER A 1 165 ? 8.580 12.272 8.905 1.00 95.50 165 SER A O 1
ATOM 1317 N N . PHE A 1 166 ? 7.938 13.382 10.744 1.00 93.69 166 PHE A N 1
ATOM 1318 C CA . PHE A 1 166 ? 7.028 14.265 10.009 1.00 93.69 166 PHE A CA 1
ATOM 1319 C C . PHE A 1 166 ? 7.782 15.292 9.149 1.00 93.69 166 PHE A C 1
ATOM 1321 O O . PHE A 1 166 ? 7.325 15.643 8.066 1.00 93.69 166 PHE A O 1
ATOM 1328 N N . GLU A 1 167 ? 8.959 15.734 9.590 1.00 92.62 167 GLU A N 1
ATOM 1329 C CA . GLU A 1 167 ? 9.815 16.692 8.870 1.00 92.62 167 GLU A CA 1
ATOM 1330 C C . GLU A 1 167 ? 10.367 16.111 7.559 1.00 92.62 167 GLU A C 1
ATOM 1332 O O . GLU A 1 167 ? 10.563 16.816 6.560 1.00 92.62 167 GLU A O 1
ATOM 1337 N N . ASP A 1 168 ? 10.564 14.792 7.533 1.00 93.50 168 ASP A N 1
ATOM 1338 C CA . ASP A 1 168 ? 11.003 14.075 6.343 1.00 93.50 168 ASP A CA 1
ATOM 1339 C C . ASP A 1 168 ? 9.893 13.797 5.336 1.00 93.50 168 ASP A C 1
ATOM 1341 O O . ASP A 1 168 ? 10.204 13.406 4.201 1.00 93.50 168 ASP A O 1
ATOM 1345 N N . CYS A 1 169 ? 8.631 14.023 5.716 1.00 92.19 169 CYS A N 1
ATOM 1346 C CA . CYS A 1 169 ? 7.503 13.860 4.817 1.00 92.19 169 CYS A CA 1
ATOM 1347 C C . CYS A 1 169 ? 7.601 14.839 3.640 1.00 92.19 169 CYS A C 1
ATOM 1349 O O . CYS A 1 169 ? 8.163 15.938 3.725 1.00 92.19 169 CYS A O 1
ATOM 1351 N N . ARG A 1 170 ? 7.069 14.419 2.493 1.00 89.56 170 ARG A N 1
ATOM 1352 C CA . ARG A 1 170 ? 7.021 15.235 1.274 1.00 89.56 170 ARG A CA 1
ATOM 1353 C C . ARG A 1 170 ? 5.629 15.159 0.682 1.00 89.56 170 ARG A C 1
ATOM 1355 O O . ARG A 1 170 ? 5.081 14.076 0.538 1.00 89.56 170 ARG A O 1
ATOM 1362 N N . TRP A 1 171 ? 5.081 16.307 0.323 1.00 85.94 171 TRP A N 1
ATOM 1363 C CA . TRP A 1 171 ? 3.718 16.410 -0.205 1.00 85.94 171 TRP A CA 1
ATOM 1364 C C . TRP A 1 171 ? 3.733 16.526 -1.727 1.00 85.94 171 TRP A C 1
ATOM 1366 O O . TRP A 1 171 ? 2.946 15.889 -2.413 1.00 85.94 171 TRP A O 1
ATOM 1376 N N . GLN A 1 172 ? 4.740 17.225 -2.246 1.00 79.62 172 GLN A N 1
ATOM 1377 C CA . GLN A 1 172 ? 4.961 17.393 -3.673 1.00 79.62 172 GLN A CA 1
ATOM 1378 C C . GLN A 1 172 ? 5.700 16.194 -4.272 1.00 79.62 172 GLN A C 1
ATOM 1380 O O . GLN A 1 172 ? 6.568 15.575 -3.641 1.00 79.62 172 GLN A O 1
ATOM 1385 N N . HIS A 1 173 ? 5.394 15.896 -5.531 1.00 76.00 173 HIS A N 1
ATOM 1386 C CA . HIS A 1 173 ? 6.091 14.881 -6.302 1.00 76.00 173 HIS A CA 1
ATOM 1387 C C . HIS A 1 173 ? 6.772 15.499 -7.530 1.00 76.00 173 HIS A C 1
ATOM 1389 O O . HIS A 1 173 ? 6.198 16.319 -8.235 1.00 76.00 173 HIS A O 1
ATOM 1395 N N . GLY A 1 174 ? 8.004 15.082 -7.834 1.00 77.31 174 GLY A N 1
ATOM 1396 C CA . GLY A 1 174 ? 8.682 15.521 -9.059 1.00 77.31 174 GLY A CA 1
ATOM 1397 C C . GLY A 1 174 ? 8.018 14.975 -10.333 1.00 77.31 174 GLY A C 1
ATOM 1398 O O . GLY A 1 174 ? 7.244 14.016 -10.283 1.00 77.31 174 GLY A O 1
ATOM 1399 N N . LYS A 1 175 ? 8.384 15.527 -11.501 1.00 79.06 175 LYS A N 1
ATOM 1400 C CA . LYS A 1 175 ? 7.847 15.121 -12.822 1.00 79.06 175 LYS A CA 1
ATOM 1401 C C . LYS A 1 175 ? 7.941 13.610 -13.093 1.00 79.06 175 LYS A C 1
ATOM 1403 O O . LYS A 1 175 ? 7.074 13.045 -13.755 1.00 79.06 175 LYS A O 1
ATOM 1408 N N . SER A 1 176 ? 8.954 12.943 -12.538 1.00 80.44 176 SER A N 1
ATOM 1409 C CA . SER A 1 176 ? 9.193 11.497 -12.666 1.00 80.44 176 SER A CA 1
ATOM 1410 C C . SER A 1 176 ? 8.189 10.608 -11.916 1.00 80.44 176 SER A C 1
ATOM 1412 O O . SER A 1 176 ? 8.228 9.389 -12.074 1.00 80.44 176 SER A O 1
ATOM 1414 N N . HIS A 1 177 ? 7.297 11.184 -11.105 1.00 83.50 177 HIS A N 1
ATOM 1415 C CA . HIS A 1 177 ? 6.338 10.458 -10.265 1.00 83.50 177 HIS A CA 1
ATOM 1416 C C . HIS A 1 177 ? 4.872 10.698 -10.643 1.00 83.50 177 HIS A C 1
ATOM 1418 O O . HIS A 1 177 ? 3.988 10.145 -9.996 1.00 83.50 177 HIS A O 1
ATOM 1424 N N . THR A 1 178 ? 4.606 11.439 -11.716 1.00 87.06 178 THR A N 1
ATOM 1425 C CA . THR A 1 178 ? 3.250 11.721 -12.232 1.00 87.06 178 THR A CA 1
ATOM 1426 C C . THR A 1 178 ? 2.448 10.463 -12.579 1.00 87.06 178 THR A C 1
ATOM 1428 O O . THR A 1 178 ? 1.226 10.486 -12.584 1.00 87.06 178 THR A O 1
ATOM 1431 N N . LYS A 1 179 ? 3.128 9.339 -12.840 1.00 91.25 179 LYS A N 1
ATOM 1432 C CA . LYS A 1 179 ? 2.514 8.036 -13.147 1.00 91.25 179 LYS A CA 1
ATOM 1433 C C . LYS A 1 179 ? 2.544 7.041 -11.979 1.00 91.25 179 LYS A C 1
ATOM 1435 O O . LYS A 1 179 ? 2.346 5.846 -12.196 1.00 91.25 179 LYS A O 1
ATOM 1440 N N . SER A 1 180 ? 2.881 7.499 -10.774 1.00 93.19 180 SER A N 1
ATOM 1441 C CA . SER A 1 180 ? 2.937 6.652 -9.575 1.00 93.19 180 SER A CA 1
ATOM 1442 C C . SER A 1 180 ? 1.580 6.522 -8.896 1.00 93.19 180 SER A C 1
ATOM 1444 O O . SER A 1 180 ? 0.691 7.335 -9.141 1.00 93.19 180 SER A O 1
ATOM 1446 N N . ALA A 1 181 ? 1.431 5.526 -8.019 1.00 92.38 181 ALA A N 1
ATOM 1447 C CA . ALA A 1 181 ? 0.193 5.295 -7.279 1.00 92.38 181 ALA A CA 1
ATOM 1448 C C . ALA A 1 181 ? -0.282 6.567 -6.563 1.00 92.38 181 ALA A C 1
ATOM 1450 O O . ALA A 1 181 ? -1.416 6.991 -6.756 1.00 92.38 181 ALA A O 1
ATOM 1451 N N . ARG A 1 182 ? 0.621 7.244 -5.839 1.00 89.06 182 ARG A N 1
ATOM 1452 C CA . ARG A 1 182 ? 0.310 8.485 -5.108 1.00 89.06 182 ARG A CA 1
ATOM 1453 C C . ARG A 1 182 ? -0.181 9.641 -5.987 1.00 89.06 182 ARG A C 1
ATOM 1455 O O . ARG A 1 182 ? -0.854 10.514 -5.474 1.00 89.06 182 ARG A O 1
ATOM 1462 N N . ALA A 1 183 ? 0.176 9.672 -7.270 1.00 88.06 183 ALA A N 1
ATOM 1463 C CA . ALA A 1 183 ? -0.232 10.745 -8.181 1.00 88.06 183 ALA A CA 1
ATOM 1464 C C . ALA A 1 183 ? -1.555 10.438 -8.900 1.00 88.06 183 ALA A C 1
ATOM 1466 O O . ALA A 1 183 ? -2.200 11.342 -9.411 1.00 88.06 183 ALA A O 1
ATOM 1467 N N . VAL A 1 184 ? -1.925 9.157 -8.992 1.00 88.56 184 VAL A N 1
ATOM 1468 C CA . VAL A 1 184 ? -3.083 8.694 -9.775 1.00 88.56 184 VAL A CA 1
ATOM 1469 C C . VAL A 1 184 ? -4.262 8.310 -8.883 1.00 88.56 184 VAL A C 1
ATOM 1471 O O . VAL A 1 184 ? -5.405 8.382 -9.320 1.00 88.56 184 VAL A O 1
ATOM 1474 N N . VAL A 1 185 ? -3.984 7.839 -7.667 1.00 85.31 185 VAL A N 1
ATOM 1475 C CA . VAL A 1 185 ? -4.997 7.404 -6.696 1.00 85.31 185 VAL A CA 1
ATOM 1476 C C . VAL A 1 185 ? -5.409 8.529 -5.745 1.00 85.31 185 VAL A C 1
ATOM 1478 O O . VAL A 1 185 ? -6.529 8.495 -5.243 1.00 85.31 185 VAL A O 1
ATOM 1481 N N . GLY A 1 186 ? -4.490 9.450 -5.441 1.00 68.75 186 GLY A N 1
ATOM 1482 C CA . GLY A 1 186 ? -4.707 10.522 -4.466 1.00 68.75 186 GLY A CA 1
ATOM 1483 C C . GLY A 1 186 ? -5.219 11.828 -5.046 1.00 68.75 186 GLY A C 1
ATOM 1484 O O . GLY A 1 186 ? -5.580 11.850 -6.241 1.00 68.75 186 GLY A O 1
#

Foldseek 3Di:
DDDPPPDPQDPCRVVVVPPLDDQAAEAEEEEALFQQQCVLLVVVVVVVCQLPDPDPVSVVDSVRYDYHYHSHQQVQCNVVVGGADHPLRDRLQQALQPDDCVSNVSSVVVVVVVVPPPPPRYLHYYYDGDDDPDQAAEEEAQDPDCPVSRLVVLVVVVVVDVRRDDVPYHHDDDPSRCRGCRHRVD

=== Feature glossary ===
The record interleaves many kinds of information about one protein. Here is each kind framed as the question it answers.

Q: What are the backbone torsion angles?
A: φ (phi) and ψ (psi) are the two rotatable backbone dihedrals per residue: φ is the C(i-1)–N–Cα–C torsion, ψ is the N–Cα–C–N(i+1) torsion, both in degrees on (−180°, 180°]. α-helical residues cluster near (−60°, −45°); β-strand residues near (−120°, +130°). A Ramachandran plot is simply a scatter of (φ, ψ) for every residue.

Q: What is the amino-acid chain?
A: This is the polypeptide sequence — one letter per residue, N-terminus first. Length ranges from a few dozen residues for small domains to over a thousand for large multi-domain proteins.

Q: How mobile is each atom in the crystal?
A: For experimental (PDB) structures, the B-factor (temperature factor) quantifies the positional spread of each atom in the crystal — a combination of thermal vibration and static disorder — in units of Å². High B-factors mark flexible loops or poorly resolved regions; low B-factors mark the rigid, well-ordered core.

Q: Are the domains correctly placed relative to each other?
A: Predicted Aligned Error (PAE) is an AlphaFold confidence matrix: entry (i, j) is the expected error in the position of residue j, in ångströms, when the prediction is superimposed on the true structure at residue i. Low PAE within a block of residues means that block is internally rigid and well-predicted; high PAE between two blocks means their relative placement is uncertain even if each block individually is confident.

Q: How confident is the AlphaFold model at each residue?
A: pLDDT is the predicted lDDT-Cα score: AlphaFold's confidence that the local environment of each residue (all inter-atomic distances within 15 Å) is correctly placed. It is a per-residue number between 0 and 100, with higher meaning more reliable.

Q: What family and function is it annotated with?
A: Functional annotations link the protein to curated databases. InterPro entries identify conserved domains and families by matching the sequence against member-database signatures (Pfam, PROSITE, CDD, …). Gene Ontology (GO) terms describe molecular function, biological process, and cellular component in a controlled vocabulary. CATH places the structure in a hierarchical fold classification (Class/Architecture/Topology/Homologous-superfamily). The organism is the source species.

Q: How big and how compact is the whole molecule?
A: Three whole-structure scalars: the radius of gyration (RMS distance of Cα from centroid, in Å), the count of Cα–Cα contacts (pairs closer than 8 Å and separated by more than four residues in sequence — i.e. tertiary, not local, contacts), and the bounding-box dimensions. Together they distinguish compact globular folds from extended fibres or disordered chains.

Q: What known structures does this most resemble?
A: The Foldseek neighbor list gives the closest experimentally determined structures in the PDB, ranked by structural alignment. TM-score near 1 means near-identical fold; near 0.3 means only rough topology match. This is how one finds what a novel AlphaFold prediction most resembles in the solved-structure universe.

Q: Which residues are buried vs exposed?
A: SASA measures how much of the protein is reachable by solvent. It is computed by rolling a water-sized probe over the atomic surface and summing the exposed area (Å²). Per-residue SASA distinguishes core (buried, low SASA) from surface (exposed, high SASA) residues; total SASA is a whole-molecule size measure.

Q: Which residues are in helices, strands, or loops?
A: Eight-state secondary structure (DSSP): H is the canonical α-helix, G the tighter 3₁₀-helix, I the wider π-helix; E/B are β-structure, T and S are turns and bends, and '-' is everything else. DSSP derives these from the pattern of main-chain N–H···O=C hydrogen bonds, not from the sequence.

Q: Where is each backbone atom in 3D?
A: Structure coordinates are given as an mmCIF _atom_site loop: one row per atom with element, residue name, chain id, sequence number, and x/y/z position in Å. Only the four main-chain atoms per residue are included here; side chains are omitted to keep the record compact.

Q: What if only a Cα trace is available?
A: Three-state secondary structure (P-SEA) collapses the eight DSSP classes into helix (a), strand (b), and coil (c). P-SEA assigns these from Cα geometry alone — distances and angles — without requiring backbone oxygens, so it works on any Cα trace.

Q: What do the rendered images show?
A: The six renders are orthographic views along the three Cartesian axes in both directions. Representation (cartoon, sticks, or surface) and color scheme (sequence-rainbow or by-chain) vary across proteins so the training set covers all the common visualization conventions.

Q: What does the local fold look like, residue by residue?
A: Foldseek's 3Di representation compresses backbone geometry into a per-residue letter drawn from a learned twenty-state alphabet. It captures the tertiary interaction pattern around each residue — which residues are packed against it in space, regardless of where they are in sequence.

Q: What do the diagnostic plots show?
A: The contact map is a binary N×N matrix image: pixel (i, j) is dark where Cα_i and Cα_j are within 8 Å and |i−j|>4. Because the |i−j|>4 filter removes local helical contacts, off-diagonal stripes parallel to the main diagonal indicate parallel β-sheets; stripes perpendicular to it indicate antiparallel β-sheets. The Ramachandran plot scatters every residue's (φ, ψ) pair against the sterically allowed regions. The PAE heatmap renders the predicted-aligned-error matrix.